Protein 9FW5 (pdb70)

B-factor: mean 67.25, std 23.65, range [25.0, 152.75]

Foldseek 3Di:
DLLVVLLVLLVVDDPVLLVVLLVLLVVLLVLVVVVPLVVLLVVLVVLVVVLLVCVVVVVCAPVNPVVSVLSVLLSVSSLLSCLQPPPVSNVVNLVVLLVSLVVCVVVVLPLLSVLSVLQNQLSNCSSVVNSSSNLSSNLSSVLSVLVSCLVVVVRPVVSNVVCVVLNVVPSNSSSVCCSPPVSVCSVVSSVVNVVVD

Nearest PDB structures (foldseek):
  8tn1-assembly1_B  TM=2.540E-01  e=1.155E+00  synthetic construct
  4whe-assembly1_A  TM=3.417E-01  e=5.153E+00  Escherichia coli K-12

Structure (mmCIF, N/CA/C/O backbone):
data_9FW5
#
_entry.id   9FW5
#
_cell.length_a   107.108
_cell.length_b   107.108
_cell.length_c   52.415
_cell.angle_alpha   90.00
_cell.angle_beta   90.00
_cell.angle_gamma   90.00
#
_symmetry.space_group_name_H-M   'I 41'
#
loop_
_entity.id
_entity.type
_entity.pdbx_description
1 polymer 'Retroaldolase 17 (RAD17)'
2 non-polymer 'NONAETHYLENE GLYCOL'
#
loop_
_atom_site.group_PDB
_atom_site.id
_atom_site.type_symbol
_atom_site.label_atom_id
_atom_site.label_alt_id
_atom_site.label_comp_id
_atom_site.label_asym_id
_atom_site.label_entity_id
_atom_site.label_seq_id
_atom_site.pdbx_PDB_ins_code
_atom_site.Cartn_x
_atom_site.Cartn_y
_atom_site.Cartn_z
_atom_site.occupancy
_atom_site.B_iso_or_equiv
_atom_site.auth_seq_id
_atom_site.auth_comp_id
_atom_site.auth_asym_id
_atom_site.auth_atom_id
_atom_site.pdbx_PDB_model_num
ATOM 1 N N . THR A 1 2 ? 2.868 -32.369 -41.482 1.00 92.63 2 THR A N 1
ATOM 2 C CA . THR A 1 2 ? 2.191 -32.812 -40.270 1.00 89.57 2 THR A CA 1
ATOM 3 C C . THR A 1 2 ? 2.250 -31.683 -39.258 1.00 88.74 2 THR A C 1
ATOM 4 O O . THR A 1 2 ? 3.229 -30.943 -39.241 1.00 90.41 2 THR A O 1
ATOM 8 N N . PRO A 1 3 ? 1.198 -31.523 -38.427 1.00 68.81 3 PRO A N 1
ATOM 9 C CA . PRO A 1 3 ? 1.246 -30.524 -37.338 1.00 68.29 3 PRO A CA 1
ATOM 10 C C . PRO A 1 3 ? 2.534 -30.499 -36.523 1.00 69.20 3 PRO A C 1
ATOM 11 O O . PRO A 1 3 ? 3.059 -29.433 -36.176 1.00 69.84 3 PRO A O 1
ATOM 15 N N . GLU A 1 4 ? 3.041 -31.709 -36.242 1.00 79.22 4 GLU A N 1
ATOM 16 C CA . GLU A 1 4 ? 4.271 -31.875 -35.482 1.00 79.73 4 GLU A CA 1
ATOM 17 C C . GLU A 1 4 ? 5.473 -31.375 -36.260 1.00 82.72 4 GLU A C 1
ATOM 18 O O . GLU A 1 4 ? 6.339 -30.692 -35.705 1.00 82.59 4 GLU A O 1
ATOM 24 N N . GLU A 1 5 ? 5.537 -31.703 -37.554 1.00 99.12 5 GLU A N 1
ATOM 25 C CA . GLU A 1 5 ? 6.636 -31.230 -38.384 1.00 101.02 5 GLU A CA 1
ATOM 26 C C . GLU A 1 5 ? 6.615 -29.719 -38.579 1.00 103.41 5 GLU A C 1
ATOM 27 O O . GLU A 1 5 ? 7.659 -29.066 -38.490 1.00 106.39 5 GLU A O 1
ATOM 33 N N . GLU A 1 6 ? 5.430 -29.137 -38.786 1.00 84.23 6 GLU A N 1
ATOM 34 C CA . GLU A 1 6 ? 5.323 -27.686 -38.958 1.00 83.85 6 GLU A CA 1
ATOM 35 C C . GLU A 1 6 ? 5.642 -26.931 -37.674 1.00 80.83 6 GLU A C 1
ATOM 36 O O . GLU A 1 6 ? 6.351 -25.921 -37.700 1.00 82.31 6 GLU A O 1
ATOM 42 N N . ALA A 1 7 ? 5.094 -27.378 -36.548 1.00 55.11 7 ALA A N 1
ATOM 43 C CA . ALA A 1 7 ? 5.399 -26.748 -35.268 1.00 54.81 7 ALA A CA 1
ATOM 44 C C . ALA A 1 7 ? 6.879 -26.889 -34.948 1.00 56.45 7 ALA A C 1
ATOM 45 O O . ALA A 1 7 ? 7.501 -25.970 -34.401 1.00 57.28 7 ALA A O 1
ATOM 47 N N . ARG A 1 8 ? 7.445 -28.062 -35.227 1.00 88.86 8 ARG A N 1
ATOM 48 C CA . ARG A 1 8 ? 8.865 -28.259 -35.019 1.00 91.35 8 ARG A CA 1
ATOM 49 C C . ARG A 1 8 ? 9.655 -27.282 -35.864 1.00 93.21 8 ARG A C 1
ATOM 50 O O . ARG A 1 8 ? 10.599 -26.650 -35.378 1.00 95.72 8 ARG A O 1
ATOM 58 N N . ALA A 1 9 ? 9.278 -27.141 -37.139 1.00 50.87 9 ALA A N 1
ATOM 59 C CA . ALA A 1 9 ? 9.952 -26.176 -38.008 1.00 53.00 9 ALA A CA 1
ATOM 60 C C . ALA A 1 9 ? 9.866 -24.775 -37.418 1.00 53.11 9 ALA A C 1
ATOM 61 O O . ALA A 1 9 ? 10.859 -24.044 -37.363 1.00 54.93 9 ALA A O 1
ATOM 63 N N . ALA A 1 10 ? 8.718 -24.439 -36.855 1.00 52.38 10 ALA A N 1
ATOM 64 C CA . ALA A 1 10 ? 8.556 -23.142 -36.224 1.00 52.37 10 ALA A CA 1
ATOM 65 C C . ALA A 1 10 ? 9.508 -23.008 -35.042 1.00 52.87 10 ALA A C 1
ATOM 66 O O . ALA A 1 10 ? 10.123 -21.961 -34.847 1.00 54.45 10 ALA A O 1
ATOM 68 N N . VAL A 1 11 ? 9.620 -24.056 -34.229 1.00 68.06 11 VAL A N 1
ATOM 69 C CA . VAL A 1 11 ? 10.497 -24.009 -33.063 1.00 70.71 11 VAL A CA 1
ATOM 70 C C . VAL A 1 11 ? 11.947 -23.842 -33.490 1.00 71.92 11 VAL A C 1
ATOM 71 O O . VAL A 1 11 ? 12.709 -23.102 -32.854 1.00 73.72 11 VAL A O 1
ATOM 75 N N . ASP A 1 12 ? 12.356 -24.522 -34.563 1.00 76.50 12 ASP A N 1
ATOM 76 C CA . ASP A 1 12 ? 13.758 -24.456 -34.974 1.00 79.69 12 ASP A CA 1
ATOM 77 C C . ASP A 1 12 ? 14.143 -23.102 -35.561 1.00 80.96 12 ASP A C 1
ATOM 78 O O . ASP A 1 12 ? 15.336 -22.809 -35.665 1.00 82.66 12 ASP A O 1
ATOM 83 N N . SER A 1 13 ? 13.168 -22.276 -35.945 1.00 62.75 13 SER A N 1
ATOM 84 C CA . SER A 1 13 ? 13.415 -20.956 -36.507 1.00 63.23 13 SER A CA 1
ATOM 85 C C . SER A 1 13 ? 13.819 -19.942 -35.444 1.00 64.25 13 SER A C 1
ATOM 86 O O . SER A 1 13 ? 14.294 -18.859 -35.796 1.00 72.10 13 SER A O 1
ATOM 89 N N . PHE A 1 14 ? 13.688 -20.271 -34.157 1.00 76.61 14 PHE A N 1
ATOM 90 C CA . PHE A 1 14 ? 14.076 -19.381 -33.064 1.00 79.79 14 PHE A CA 1
ATOM 91 C C . PHE A 1 14 ? 15.495 -19.661 -32.585 1.00 81.97 14 PHE A C 1
ATOM 92 O O . PHE A 1 14 ? 15.987 -20.786 -32.699 1.00 81.89 14 PHE A O 1
ATOM 100 N N . PRO A 1 15 ? 16.181 -18.626 -32.096 1.00 76.81 15 PRO A N 1
ATOM 101 C CA . PRO A 1 15 ? 17.575 -18.812 -31.674 1.00 78.06 15 PRO A CA 1
ATOM 102 C C . PRO A 1 15 ? 17.754 -19.898 -30.624 1.00 75.96 15 PRO A C 1
ATOM 103 O O . PRO A 1 15 ? 17.054 -19.944 -29.611 1.00 74.42 15 PRO A O 1
ATOM 107 N N . GLU A 1 16 ? 18.784 -20.713 -30.852 1.00 78.52 16 GLU A N 1
ATOM 108 C CA . GLU A 1 16 ? 19.151 -21.806 -29.961 1.00 76.45 16 GLU A CA 1
ATOM 109 C C . GLU A 1 16 ? 19.352 -21.340 -28.525 1.00 77.00 16 GLU A C 1
ATOM 110 O O . GLU A 1 16 ? 19.071 -22.078 -27.582 1.00 75.80 16 GLU A O 1
ATOM 116 N N . ALA A 1 17 ? 19.951 -20.164 -28.344 1.00 80.06 17 ALA A N 1
ATOM 117 C CA . ALA A 1 17 ? 20.181 -19.635 -27.001 1.00 80.73 17 ALA A CA 1
ATOM 118 C C . ALA A 1 17 ? 18.871 -19.475 -26.239 1.00 78.47 17 ALA A C 1
ATOM 119 O O . ALA A 1 17 ? 18.804 -19.756 -25.038 1.00 78.29 17 ALA A O 1
ATOM 121 N N . LEU A 1 18 ? 17.843 -18.955 -26.914 1.00 78.30 18 LEU A N 1
ATOM 122 C CA . LEU A 1 18 ? 16.529 -18.749 -26.312 1.00 76.24 18 LEU A CA 1
ATOM 123 C C . LEU A 1 18 ? 15.889 -20.085 -25.901 1.00 73.82 18 LEU A C 1
ATOM 124 O O . LEU A 1 18 ? 15.339 -20.224 -24.797 1.00 73.01 18 LEU A O 1
ATOM 129 N N . ARG A 1 19 ? 15.949 -21.078 -26.794 1.00 63.30 19 ARG A N 1
ATOM 130 C CA . ARG A 1 19 ? 15.441 -22.414 -26.503 1.00 61.29 19 ARG A CA 1
ATOM 131 C C . ARG A 1 19 ? 16.203 -23.017 -25.336 1.00 61.96 19 ARG A C 1
ATOM 132 O O . ARG A 1 19 ? 15.623 -23.673 -24.459 1.00 61.55 19 ARG A O 1
ATOM 140 N N . GLN A 1 20 ? 17.523 -22.847 -25.340 1.00 52.16 20 GLN A N 1
ATOM 141 C CA . GLN A 1 20 ? 18.335 -23.344 -24.243 1.00 53.09 20 GLN A CA 1
ATOM 142 C C . GLN A 1 20 ? 17.940 -22.664 -22.945 1.00 53.02 20 GLN A C 1
ATOM 143 O O . GLN A 1 20 ? 17.885 -23.316 -21.900 1.00 52.48 20 GLN A O 1
ATOM 145 N N . ARG A 1 21 ? 17.620 -21.369 -22.989 1.00 75.30 21 ARG A N 1
ATOM 146 C CA . ARG A 1 21 ? 17.180 -20.710 -21.765 1.00 74.94 21 ARG A CA 1
ATOM 147 C C . ARG A 1 21 ? 15.913 -21.341 -21.234 1.00 72.35 21 ARG A C 1
ATOM 148 O O . ARG A 1 21 ? 15.794 -21.611 -20.037 1.00 71.69 21 ARG A O 1
ATOM 156 N N . ALA A 1 22 ? 14.918 -21.499 -22.101 1.00 71.61 22 ALA A N 1
ATOM 157 C CA . ALA A 1 22 ? 13.683 -22.153 -21.684 1.00 68.83 22 ALA A CA 1
ATOM 158 C C . ALA A 1 22 ? 13.924 -23.526 -21.069 1.00 68.12 22 ALA A C 1
ATOM 159 O O . ALA A 1 22 ? 13.436 -23.825 -19.969 1.00 67.58 22 ALA A O 1
ATOM 161 N N . TRP A 1 23 ? 14.767 -24.335 -21.713 1.00 62.26 23 TRP A N 1
ATOM 162 C CA . TRP A 1 23 ? 15.074 -25.646 -21.155 1.00 61.72 23 TRP A CA 1
ATOM 163 C C . TRP A 1 23 ? 15.743 -25.543 -19.790 1.00 63.46 23 TRP A C 1
ATOM 164 O O . TRP A 1 23 ? 15.275 -26.153 -18.812 1.00 62.59 23 TRP A O 1
ATOM 175 N N . ASP A 1 24 ? 16.808 -24.731 -19.700 1.00 64.54 24 ASP A N 1
ATOM 176 C CA . ASP A 1 24 ? 17.550 -24.575 -18.455 1.00 66.51 24 ASP A CA 1
ATOM 177 C C . ASP A 1 24 ? 16.630 -24.115 -17.328 1.00 66.21 24 ASP A C 1
ATOM 178 O O . ASP A 1 24 ? 16.786 -24.535 -16.172 1.00 66.67 24 ASP A O 1
ATOM 183 N N . LEU A 1 25 ? 15.713 -23.183 -17.637 1.00 68.92 25 LEU A N 1
ATOM 184 C CA . LEU A 1 25 ? 14.735 -22.704 -16.665 1.00 66.58 25 LEU A CA 1
ATOM 185 C C . LEU A 1 25 ? 13.818 -23.835 -16.191 1.00 65.04 25 LEU A C 1
ATOM 186 O O . LEU A 1 25 ? 13.515 -23.933 -14.989 1.00 65.13 25 LEU A O 1
ATOM 191 N N . ASN A 1 26 ? 13.388 -24.722 -17.115 1.00 79.22 26 ASN A N 1
ATOM 192 C CA . ASN A 1 26 ? 12.560 -25.857 -16.693 1.00 76.66 26 ASN A CA 1
ATOM 193 C C . ASN A 1 26 ? 13.315 -26.756 -15.743 1.00 78.76 26 ASN A C 1
ATOM 194 O O . ASN A 1 26 ? 12.778 -27.149 -14.702 1.00 79.53 26 ASN A O 1
ATOM 199 N N . VAL A 1 27 ? 14.590 -27.014 -16.042 1.00 65.86 27 VAL A N 1
ATOM 200 C CA . VAL A 1 27 ? 15.364 -27.952 -15.231 1.00 66.73 27 VAL A CA 1
ATOM 201 C C . VAL A 1 27 ? 15.611 -27.344 -13.857 1.00 68.62 27 VAL A C 1
ATOM 202 O O . VAL A 1 27 ? 15.575 -28.056 -12.842 1.00 68.68 27 VAL A O 1
ATOM 206 N N . LYS A 1 28 ? 15.926 -26.042 -13.801 1.00 63.74 28 LYS A N 1
ATOM 207 C CA . LYS A 1 28 ? 16.183 -25.408 -12.511 1.00 65.25 28 LYS A CA 1
ATOM 208 C C . LYS A 1 28 ? 14.913 -25.447 -11.656 1.00 63.77 28 LYS A C 1
ATOM 209 O O . LYS A 1 28 ? 14.976 -25.708 -10.444 1.00 64.47 28 LYS A O 1
ATOM 211 N N . SER A 1 29 ? 13.751 -25.149 -12.258 1.00 61.96 29 SER A N 1
ATOM 212 C CA . SER A 1 29 ? 12.504 -25.256 -11.507 1.00 60.65 29 SER A CA 1
ATOM 213 C C . SER A 1 29 ? 12.271 -26.673 -11.009 1.00 59.37 29 SER A C 1
ATOM 214 O O . SER A 1 29 ? 11.838 -26.886 -9.865 1.00 59.57 29 SER A O 1
ATOM 217 N N . ALA A 1 30 ? 12.561 -27.663 -11.858 1.00 72.31 30 ALA A N 1
ATOM 218 C CA . ALA A 1 30 ? 12.347 -29.043 -11.457 1.00 68.49 30 ALA A CA 1
ATOM 219 C C . ALA A 1 30 ? 13.241 -29.409 -10.289 1.00 73.37 30 ALA A C 1
ATOM 220 O O . ALA A 1 30 ? 12.777 -30.060 -9.354 1.00 73.43 30 ALA A O 1
ATOM 222 N N . GLU A 1 31 ? 14.523 -29.008 -10.325 1.00 83.89 31 GLU A N 1
ATOM 223 C CA . GLU A 1 31 ? 15.427 -29.274 -9.203 1.00 85.72 31 GLU A CA 1
ATOM 224 C C . GLU A 1 31 ? 14.921 -28.615 -7.915 1.00 87.93 31 GLU A C 1
ATOM 225 O O . GLU A 1 31 ? 14.865 -29.254 -6.844 1.00 89.40 31 GLU A O 1
ATOM 231 N N . LYS A 1 32 ? 14.464 -27.356 -8.020 1.00 76.89 32 LYS A N 1
ATOM 232 C CA . LYS A 1 32 ? 13.954 -26.672 -6.836 1.00 78.02 32 LYS A CA 1
ATOM 233 C C . LYS A 1 32 ? 12.794 -27.454 -6.235 1.00 76.29 32 LYS A C 1
ATOM 234 O O . LYS A 1 32 ? 12.759 -27.683 -5.017 1.00 77.43 32 LYS A O 1
ATOM 236 N N . LEU A 1 33 ? 11.910 -27.994 -7.086 1.00 79.55 33 LEU A N 1
ATOM 237 C CA . LEU A 1 33 ? 10.755 -28.695 -6.539 1.00 77.20 33 LEU A CA 1
ATOM 238 C C . LEU A 1 33 ? 11.143 -30.098 -6.067 1.00 78.61 33 LEU A C 1
ATOM 239 O O . LEU A 1 33 ? 10.619 -30.582 -5.055 1.00 79.71 33 LEU A O 1
ATOM 244 N N . ALA A 1 34 ? 12.085 -30.744 -6.762 1.00 71.50 34 ALA A N 1
ATOM 245 C CA . ALA A 1 34 ? 12.540 -32.086 -6.415 1.00 71.51 34 ALA A CA 1
ATOM 246 C C . ALA A 1 34 ? 13.184 -32.110 -5.039 1.00 77.41 34 ALA A C 1
ATOM 247 O O . ALA A 1 34 ? 13.330 -33.187 -4.448 1.00 76.07 34 ALA A O 1
ATOM 249 N N . LYS A 1 35 ? 13.557 -30.933 -4.514 1.00 147.82 35 LYS A N 1
ATOM 250 C CA . LYS A 1 35 ? 14.161 -30.895 -3.182 1.00 150.10 35 LYS A CA 1
ATOM 251 C C . LYS A 1 35 ? 13.143 -31.231 -2.095 1.00 150.32 35 LYS A C 1
ATOM 252 O O . LYS A 1 35 ? 13.532 -31.550 -0.966 1.00 152.75 35 LYS A O 1
ATOM 254 N N . TYR A 1 36 ? 11.856 -31.141 -2.413 1.00 116.15 36 TYR A N 1
ATOM 255 C CA . TYR A 1 36 ? 10.741 -31.377 -1.508 1.00 113.84 36 TYR A CA 1
ATOM 256 C C . TYR A 1 36 ? 10.168 -32.794 -1.556 1.00 113.10 36 TYR A C 1
ATOM 257 O O . TYR A 1 36 ? 9.076 -33.016 -1.017 1.00 112.04 36 TYR A O 1
ATOM 266 N N . GLY A 1 37 ? 10.830 -33.734 -2.233 1.00 130.70 37 GLY A N 1
ATOM 267 C CA . GLY A 1 37 ? 10.299 -35.083 -2.353 1.00 127.47 37 GLY A CA 1
ATOM 268 C C . GLY A 1 37 ? 9.397 -35.343 -3.541 1.00 124.39 37 GLY A C 1
ATOM 269 O O . GLY A 1 37 ? 8.294 -34.788 -3.606 1.00 122.54 37 GLY A O 1
ATOM 270 N N . ILE A 1 38 ? 9.794 -36.254 -4.436 1.00 106.73 38 ILE A N 1
ATOM 271 C CA . ILE A 1 38 ? 9.048 -36.393 -5.683 1.00 104.09 38 ILE A CA 1
ATOM 272 C C . ILE A 1 38 ? 7.689 -37.011 -5.409 1.00 102.01 38 ILE A C 1
ATOM 273 O O . ILE A 1 38 ? 6.718 -36.740 -6.125 1.00 100.90 38 ILE A O 1
ATOM 278 N N . GLU A 1 39 ? 7.585 -37.838 -4.373 1.00 107.77 39 GLU A N 1
ATOM 279 C CA . GLU A 1 39 ? 6.285 -38.390 -4.024 1.00 108.73 39 GLU A CA 1
ATOM 280 C C . GLU A 1 39 ? 5.325 -37.294 -3.571 1.00 108.45 39 GLU A C 1
ATOM 281 O O . GLU A 1 39 ? 4.160 -37.258 -3.993 1.00 105.10 39 GLU A O 1
ATOM 287 N N . LYS A 1 40 ? 5.815 -36.362 -2.747 1.00 110.89 40 LYS A N 1
ATOM 288 C CA . LYS A 1 40 ? 4.996 -35.242 -2.295 1.00 111.37 40 LYS A CA 1
ATOM 289 C C . LYS A 1 40 ? 4.619 -34.336 -3.461 1.00 110.91 40 LYS A C 1
ATOM 290 O O . LYS A 1 40 ? 3.464 -33.893 -3.573 1.00 109.35 40 LYS A O 1
ATOM 292 N N . VAL A 1 41 ? 5.574 -34.089 -4.362 1.00 88.03 41 VAL A N 1
ATOM 293 C CA . VAL A 1 41 ? 5.303 -33.259 -5.533 1.00 85.18 41 VAL A CA 1
ATOM 294 C C . VAL A 1 41 ? 4.189 -33.877 -6.363 1.00 80.85 41 VAL A C 1
ATOM 295 O O . VAL A 1 41 ? 3.223 -33.198 -6.738 1.00 79.15 41 VAL A O 1
ATOM 299 N N . THR A 1 42 ? 4.286 -35.191 -6.614 1.00 80.18 42 THR A N 1
ATOM 300 C CA . THR A 1 4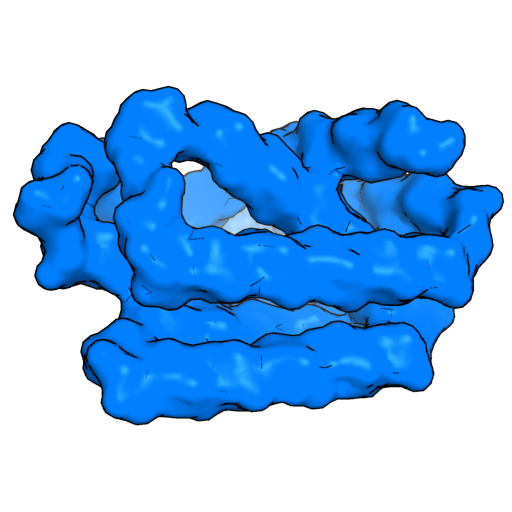2 ? 3.266 -35.902 -7.386 1.00 78.69 42 THR A CA 1
ATOM 301 C C . THR A 1 42 ? 1.899 -35.873 -6.706 1.00 77.92 42 THR A C 1
ATOM 302 O O . THR A 1 42 ? 0.874 -35.662 -7.368 1.00 76.34 42 THR A O 1
ATOM 306 N N . GLU A 1 43 ? 1.856 -36.117 -5.393 1.00 89.48 43 GLU A N 1
ATOM 307 C CA . GLU A 1 43 ? 0.569 -36.117 -4.702 1.00 88.11 43 GLU A CA 1
ATOM 308 C C . GLU A 1 43 ? -0.094 -34.757 -4.824 1.00 87.27 43 GLU A C 1
ATOM 309 O O . GLU A 1 43 ? -1.285 -34.662 -5.156 1.00 85.55 43 GLU A O 1
ATOM 311 N N . LEU A 1 44 ? 0.680 -33.690 -4.623 1.00 87.51 44 LEU A N 1
ATOM 312 C CA . LEU A 1 44 ? 0.121 -32.350 -4.739 1.00 87.62 44 LEU A CA 1
ATOM 313 C C . LEU A 1 44 ? -0.350 -32.071 -6.162 1.00 85.76 44 LEU A C 1
ATOM 314 O O . LEU A 1 44 ? -1.427 -31.488 -6.362 1.00 85.16 44 LEU A O 1
ATOM 319 N N . ALA A 1 45 ? 0.442 -32.487 -7.161 1.00 71.48 45 ALA A N 1
ATOM 320 C CA . ALA A 1 45 ? 0.046 -32.315 -8.557 1.00 66.87 45 ALA A CA 1
ATOM 321 C C . ALA A 1 45 ? -1.295 -32.966 -8.825 1.00 64.78 45 ALA A C 1
ATOM 322 O O . ALA A 1 45 ? -2.179 -32.366 -9.456 1.00 64.55 45 ALA A O 1
ATOM 324 N N . LEU A 1 46 ? -1.458 -34.207 -8.371 1.00 61.37 46 LEU A N 1
ATOM 325 C CA . LEU A 1 46 ? -2.711 -34.911 -8.617 1.00 60.35 46 LEU A CA 1
ATOM 326 C C . LEU A 1 46 ? -3.882 -34.204 -7.943 1.00 60.87 46 LEU A C 1
ATOM 327 O O . LEU A 1 46 ? -4.938 -34.004 -8.566 1.00 60.01 46 LEU A O 1
ATOM 332 N N . LYS A 1 47 ? -3.685 -33.735 -6.706 1.00 63.24 47 LYS A N 1
ATOM 333 C CA . LYS A 1 47 ? -4.770 -33.053 -6.007 1.00 62.67 47 LYS A CA 1
ATOM 334 C C . LYS A 1 47 ? -5.218 -31.796 -6.754 1.00 62.09 47 LYS A C 1
ATOM 335 O O . LYS A 1 47 ? -6.422 -31.596 -7.016 1.00 60.77 47 LYS A O 1
ATOM 337 N N . LEU A 1 48 ? -4.257 -30.957 -7.142 1.00 63.40 48 LEU A N 1
ATOM 338 C CA . LEU A 1 48 ? -4.596 -29.711 -7.822 1.00 63.09 48 LEU A CA 1
ATOM 339 C C . LEU A 1 48 ? -5.240 -29.975 -9.172 1.00 60.89 48 LEU A C 1
ATOM 340 O O . LEU A 1 48 ? -6.197 -29.299 -9.552 1.00 59.98 48 LEU A O 1
ATOM 345 N N . LEU A 1 49 ? -4.707 -30.922 -9.934 1.00 57.76 49 LEU A N 1
ATOM 346 C CA . LEU A 1 49 ? -5.322 -31.262 -11.212 1.00 55.80 49 LEU A CA 1
ATOM 347 C C . LEU A 1 49 ? -6.794 -31.635 -11.032 1.00 54.43 49 LEU A C 1
ATOM 348 O O . LEU A 1 49 ? -7.663 -31.183 -11.794 1.00 53.22 49 LEU A O 1
ATOM 353 N N . LYS A 1 50 ? -7.093 -32.493 -10.049 1.00 61.09 50 LYS A N 1
ATOM 354 C CA . LYS A 1 50 ? -8.486 -32.880 -9.843 1.00 59.61 50 LYS A CA 1
ATOM 355 C C . LYS A 1 50 ? -9.341 -31.681 -9.492 1.00 60.55 50 LYS A C 1
ATOM 356 O O . LYS A 1 50 ? -10.433 -31.516 -10.048 1.00 60.19 50 LYS A O 1
ATOM 362 N N . GLU A 1 51 ? -8.849 -30.817 -8.599 1.00 65.69 51 GLU A N 1
ATOM 363 C CA . GLU A 1 51 ? -9.621 -29.636 -8.202 1.00 64.76 51 GLU A CA 1
ATOM 364 C C . GLU A 1 51 ? -9.934 -28.748 -9.393 1.00 64.08 51 GLU A C 1
ATOM 365 O O . GLU A 1 51 ? -11.083 -28.327 -9.585 1.00 63.62 51 GLU A O 1
ATOM 371 N N . ILE A 1 52 ? -8.925 -28.449 -10.207 1.00 58.69 52 ILE A N 1
ATOM 372 C CA . ILE A 1 52 ? -9.147 -27.559 -11.338 1.00 57.87 52 ILE A CA 1
ATOM 373 C C . ILE A 1 52 ? -10.149 -28.162 -12.303 1.00 56.66 52 ILE A C 1
ATOM 374 O O . ILE A 1 52 ? -11.085 -27.482 -12.732 1.00 55.97 52 ILE A O 1
ATOM 379 N N . PHE A 1 53 ? -10.008 -29.453 -12.629 1.00 55.71 53 PHE A N 1
ATOM 380 C CA . PHE A 1 53 ? -10.960 -30.057 -13.566 1.00 54.11 53 PHE A CA 1
ATOM 381 C C . PHE A 1 53 ? -12.391 -30.065 -13.022 1.00 53.39 53 PHE A C 1
ATOM 382 O O . PHE A 1 53 ? -13.348 -29.719 -13.739 1.00 52.29 53 PHE A O 1
ATOM 390 N N . GLU A 1 54 ? -12.562 -30.479 -11.764 1.00 73.00 54 GLU A N 1
ATOM 391 C CA . GLU A 1 54 ? -13.899 -30.492 -11.191 1.00 72.77 54 GLU A CA 1
ATOM 392 C C . GLU A 1 54 ? -14.535 -29.102 -11.202 1.00 74.71 54 GLU A C 1
ATOM 393 O O . GLU A 1 54 ? -15.698 -28.956 -11.596 1.00 73.59 54 GLU A O 1
ATOM 399 N N . LYS A 1 55 ? -13.777 -28.057 -10.819 1.00 49.88 55 LYS A N 1
ATOM 400 C CA . LYS A 1 55 ? -14.320 -26.691 -10.845 1.00 50.18 55 LYS A CA 1
ATOM 401 C C . LYS A 1 55 ? -14.656 -26.244 -12.261 1.00 48.88 55 LYS A C 1
ATOM 402 O O . LYS A 1 55 ? -15.689 -25.618 -12.497 1.00 48.27 55 LYS A O 1
ATOM 404 N N . TYR A 1 56 ? -13.784 -26.552 -13.210 1.00 43.76 56 TYR A N 1
ATOM 405 C CA . TYR A 1 56 ? 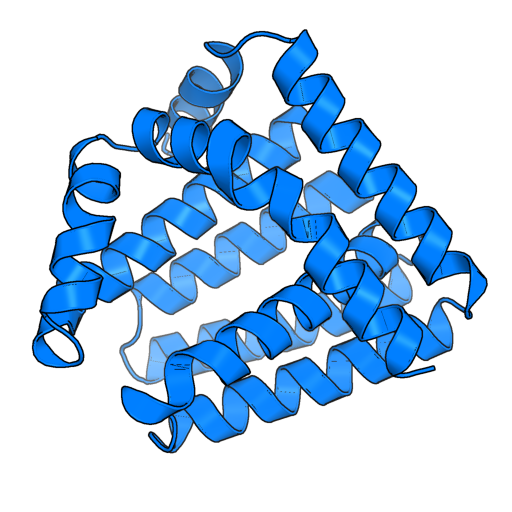-14.016 -26.165 -14.593 1.00 42.70 56 TYR A CA 1
ATOM 406 C C . TYR A 1 56 ? -15.318 -26.731 -15.145 1.00 41.24 56 T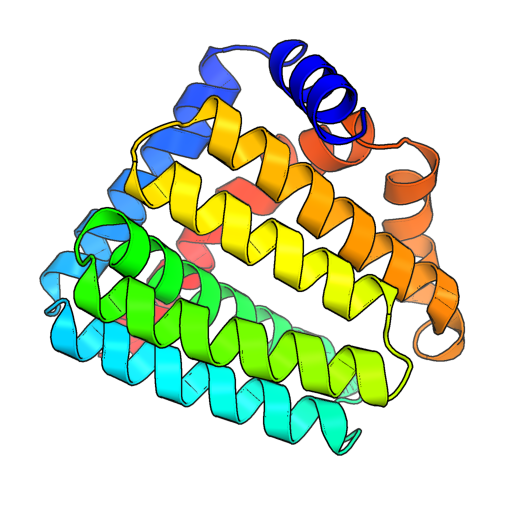YR A C 1
ATOM 407 O O . TYR A 1 56 ? -16.143 -25.993 -15.693 1.00 40.98 56 TYR A O 1
ATOM 416 N N . VAL A 1 57 ? -15.541 -28.039 -14.977 1.00 79.39 57 VAL A N 1
ATOM 417 C CA . VAL A 1 57 ? -16.717 -28.664 -15.598 1.00 79.71 57 VAL A CA 1
ATOM 418 C C . VAL A 1 57 ? -17.995 -28.108 -15.015 1.00 81.24 57 VAL A C 1
ATOM 419 O O . VAL A 1 57 ? -18.999 -27.961 -15.720 1.00 82.59 57 VAL A O 1
ATOM 423 N N . GLU A 1 58 ? -17.958 -27.704 -13.769 1.00 94.59 58 GLU A N 1
ATOM 424 C CA . GLU A 1 58 ? -19.138 -27.202 -13.104 1.00 96.40 58 GLU A CA 1
ATOM 425 C C . GLU A 1 58 ? -19.429 -25.769 -13.518 1.00 96.56 58 GLU A C 1
ATOM 426 O O . GLU A 1 58 ? -20.415 -25.184 -13.063 1.00 101.61 58 GLU A O 1
ATOM 432 N N . GLY A 1 59 ? -18.579 -25.193 -14.358 1.00 85.75 59 GLY A N 1
ATOM 433 C CA . GLY A 1 59 ? -18.773 -23.832 -14.784 1.00 86.09 59 GLY A CA 1
ATOM 434 C C . GLY A 1 59 ? -18.658 -22.818 -13.690 1.00 88.06 59 GLY A C 1
ATOM 435 O O . GLY A 1 59 ? -19.296 -21.763 -13.761 1.00 89.04 59 GLY A O 1
ATOM 436 N N . LYS A 1 60 ? -17.850 -23.095 -12.679 1.00 121.80 60 LYS A N 1
ATOM 437 C CA . LYS A 1 60 ? -17.776 -22.215 -11.533 1.00 124.17 60 LYS A CA 1
ATOM 438 C C . LYS A 1 60 ? -16.630 -21.235 -11.700 1.00 124.98 60 LYS A C 1
ATOM 439 O O . LYS A 1 60 ? -16.377 -20.425 -10.804 1.00 130.00 60 LYS A O 1
ATOM 441 N N . ILE A 1 61 ? -15.918 -21.325 -12.820 1.00 84.05 61 ILE A N 1
ATOM 442 C CA . ILE A 1 61 ? -14.869 -20.377 -13.164 1.00 83.54 61 ILE A CA 1
ATOM 443 C C . ILE A 1 61 ? -15.521 -19.189 -13.864 1.00 83.76 61 ILE A C 1
ATOM 444 O O . ILE A 1 61 ? -15.947 -19.301 -15.016 1.00 82.40 61 ILE A O 1
ATOM 449 N N . THR A 1 62 ? -15.608 -18.055 -13.180 1.00 126.44 62 THR A N 1
ATOM 450 C CA . THR A 1 62 ? -16.155 -16.862 -13.803 1.00 126.20 62 THR A CA 1
ATOM 451 C C . THR A 1 62 ? -15.015 -16.013 -14.357 1.00 126.01 62 THR A C 1
ATOM 452 O O . THR A 1 62 ? -13.834 -16.291 -14.129 1.00 126.36 62 THR A O 1
ATOM 454 N N . ARG A 1 63 ? -15.385 -14.960 -15.093 1.00 84.95 63 ARG A N 1
ATOM 455 C CA . ARG A 1 63 ? -14.388 -14.035 -15.631 1.00 84.29 63 ARG A CA 1
ATOM 456 C C . ARG A 1 63 ? -13.619 -13.386 -14.486 1.00 85.87 63 ARG A C 1
ATOM 457 O O . ARG A 1 63 ? -12.427 -13.076 -14.609 1.00 85.25 63 ARG A O 1
ATOM 459 N N . GLU A 1 64 ? -14.323 -13.121 -13.379 1.00 117.57 64 GLU A N 1
ATOM 460 C CA . GLU A 1 64 ? -13.763 -12.501 -12.185 1.00 120.48 64 GLU A CA 1
ATOM 461 C C . GLU A 1 64 ? -12.787 -13.434 -11.478 1.00 121.04 64 GLU A C 1
ATOM 462 O O . GLU A 1 64 ? -11.950 -12.971 -10.695 1.00 123.03 64 GLU A O 1
ATOM 464 N N . ASP A 1 65 ? -12.892 -14.738 -11.739 1.00 138.02 65 ASP A N 1
ATOM 465 C CA . ASP A 1 65 ? -12.103 -15.798 -11.123 1.00 138.45 65 ASP A CA 1
ATOM 466 C C . ASP A 1 65 ? -10.780 -16.052 -11.837 1.00 137.56 65 ASP A C 1
ATOM 467 O O . ASP A 1 65 ? -9.947 -16.801 -11.315 1.00 138.07 65 ASP A O 1
ATOM 469 N N . LEU A 1 66 ? -10.541 -15.392 -12.972 1.00 106.70 66 LEU A N 1
ATOM 470 C CA . LEU A 1 66 ? -9.464 -15.776 -13.883 1.00 105.52 66 LEU A CA 1
ATOM 471 C C . LEU A 1 66 ? -8.068 -15.610 -13.287 1.00 106.81 66 LEU A C 1
ATOM 472 O O . LEU A 1 66 ? -7.237 -16.511 -13.481 1.00 106.28 66 LEU A O 1
ATOM 474 N N . PRO A 1 67 ? -7.704 -14.501 -12.647 1.00 109.28 67 PRO A N 1
ATOM 475 C CA . PRO A 1 67 ? -6.339 -14.428 -12.085 1.00 110.10 67 PRO A CA 1
ATOM 476 C C . PRO A 1 67 ? -5.968 -15.566 -11.137 1.00 113.32 67 PRO A C 1
ATOM 477 O O . PRO A 1 67 ? -4.837 -16.060 -11.211 1.00 112.75 67 PRO A O 1
ATOM 481 N N . GLU A 1 68 ? -6.877 -16.010 -10.263 1.00 114.08 68 GLU A N 1
ATOM 482 C CA . GLU A 1 68 ? -6.552 -17.105 -9.347 1.00 112.45 68 GLU A CA 1
ATOM 483 C C . GLU A 1 68 ? -6.355 -18.441 -10.074 1.00 112.36 68 GLU A C 1
ATOM 484 O O . GLU A 1 68 ? -5.399 -19.178 -9.777 1.00 113.58 68 GLU A O 1
ATOM 486 N N . VAL A 1 69 ? -7.229 -18.769 -11.037 1.00 105.28 69 VAL A N 1
ATOM 487 C CA . VAL A 1 69 ? -7.096 -20.032 -11.775 1.00 103.15 69 VAL A CA 1
ATOM 488 C C . VAL A 1 69 ? -5.760 -20.104 -12.514 1.00 102.56 69 VAL A C 1
ATOM 489 O O . VAL A 1 69 ? -5.146 -21.177 -12.590 1.00 102.22 69 VAL A O 1
ATOM 493 N N . VAL A 1 70 ? -5.324 -18.996 -13.132 1.00 81.83 70 VAL A N 1
ATOM 494 C CA . VAL A 1 70 ? -4.034 -18.991 -13.828 1.00 79.40 70 VAL A CA 1
ATOM 495 C C . VAL A 1 70 ? -2.921 -19.341 -12.850 1.00 82.34 70 VAL A C 1
ATOM 496 O O . VAL A 1 70 ? -2.015 -20.123 -13.166 1.00 83.31 70 VAL A O 1
ATOM 500 N N . LYS A 1 71 ? -2.938 -18.729 -11.667 1.00 112.73 71 LYS A N 1
ATOM 501 C CA . LYS A 1 71 ? -1.937 -19.078 -10.664 1.00 115.28 71 LYS A CA 1
ATOM 502 C C . LYS A 1 71 ? -1.974 -20.576 -10.347 1.00 112.85 71 LYS A C 1
ATOM 503 O O . LYS A 1 71 ? -0.917 -21.231 -10.268 1.00 113.88 71 LYS A O 1
ATOM 505 N N . LYS A 1 72 ? -3.182 -21.148 -10.195 1.00 73.14 72 LYS A N 1
ATOM 506 C C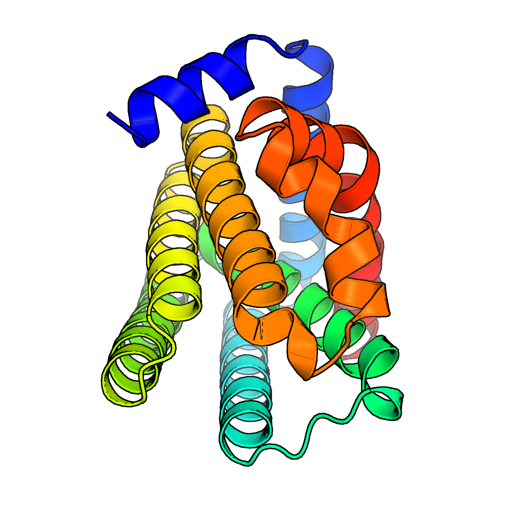A . LYS A 1 72 ? -3.275 -22.582 -9.890 1.00 72.89 72 LYS A CA 1
ATOM 507 C C . LYS A 1 72 ? -2.714 -23.433 -11.027 1.00 69.42 72 LYS A C 1
ATOM 508 O O . LYS A 1 72 ? -2.058 -24.452 -10.787 1.00 69.09 72 LYS A O 1
ATOM 510 N N . ILE A 1 73 ? -2.960 -23.031 -12.270 1.00 52.41 73 ILE A N 1
ATOM 511 C CA . ILE A 1 73 ? -2.412 -23.760 -13.406 1.00 50.95 73 ILE A CA 1
ATOM 512 C C . ILE A 1 73 ? -0.899 -23.671 -13.437 1.00 51.46 73 ILE A C 1
ATOM 513 O O . ILE A 1 73 ? -0.216 -24.666 -13.708 1.00 51.06 73 ILE A O 1
ATOM 518 N N . LEU A 1 74 ? -0.353 -22.486 -13.154 1.00 64.32 74 LEU A N 1
ATOM 519 C CA . LEU A 1 74 ? 1.096 -22.332 -13.149 1.00 64.98 74 LEU A CA 1
ATOM 520 C C . LEU A 1 74 ? 1.733 -23.237 -12.106 1.00 65.14 74 LEU A C 1
ATOM 521 O O . LEU A 1 74 ? 2.753 -23.897 -12.366 1.00 63.54 74 LEU A O 1
ATOM 526 N N . VAL A 1 75 ? 1.098 -23.352 -10.948 1.00 70.08 75 VAL A N 1
ATOM 527 C CA . VAL A 1 75 ? 1.598 -24.287 -9.951 1.00 71.88 75 VAL A CA 1
ATOM 528 C C . VAL A 1 75 ? 1.495 -25.717 -10.470 1.00 71.02 75 VAL A C 1
ATOM 529 O O . VAL A 1 75 ? 2.441 -26.516 -10.346 1.00 71.39 75 VAL A O 1
ATOM 533 N N . LEU A 1 76 ? 0.315 -26.084 -10.983 1.00 64.69 76 LEU A N 1
ATOM 534 C CA . LEU A 1 76 ? 0.122 -27.440 -11.471 1.00 62.10 76 LEU A CA 1
ATOM 535 C C . LEU A 1 76 ? 1.174 -27.816 -12.513 1.00 60.97 76 LEU A C 1
ATOM 536 O O . LEU A 1 76 ? 1.821 -28.858 -12.401 1.00 61.67 76 LEU A O 1
ATOM 541 N N . LEU A 1 77 ? 1.416 -26.934 -13.484 1.00 50.07 77 LEU A N 1
ATOM 542 C CA . LEU A 1 77 ? 2.405 -27.188 -14.527 1.00 49.25 77 LEU A CA 1
ATOM 543 C C . LEU A 1 77 ? 3.800 -27.337 -13.935 1.00 50.41 77 LEU A C 1
ATOM 544 O O . LEU A 1 77 ? 4.575 -28.196 -14.361 1.00 50.09 77 LEU A O 1
ATOM 549 N N . SER A 1 78 ? 4.150 -26.508 -12.952 1.00 73.50 78 SER A N 1
ATOM 550 C CA . SER A 1 78 ? 5.471 -26.654 -12.355 1.00 74.56 78 SER A CA 1
ATOM 551 C C . SER A 1 78 ? 5.627 -28.000 -11.662 1.00 75.59 78 SER A C 1
ATOM 552 O O . SER A 1 78 ? 6.642 -28.699 -11.850 1.00 75.51 78 SER A O 1
ATOM 555 N N . LEU A 1 79 ? 4.596 -28.423 -10.930 1.00 60.97 79 LEU A N 1
ATOM 556 C CA . LEU A 1 79 ? 4.672 -29.700 -10.223 1.00 60.66 79 LEU A CA 1
ATOM 557 C C . LEU A 1 79 ? 4.748 -30.853 -11.213 1.00 59.63 79 LEU A C 1
ATOM 558 O O . LEU A 1 79 ? 5.598 -31.750 -11.095 1.00 60.50 79 LEU A O 1
ATOM 563 N N . VAL A 1 80 ? 3.898 -30.794 -12.234 1.00 53.04 80 VAL A N 1
ATOM 564 C CA . VAL A 1 80 ? 3.821 -31.841 -13.235 1.00 51.83 80 VAL A CA 1
ATOM 565 C C . VAL A 1 80 ? 5.137 -31.967 -13.980 1.00 51.56 80 VAL A C 1
ATOM 566 O O . VAL A 1 80 ? 5.629 -33.078 -14.204 1.00 51.45 80 VAL A O 1
ATOM 570 N N . LYS A 1 81 ? 5.736 -30.838 -14.360 1.00 54.98 81 LYS A N 1
ATOM 571 C CA . LYS A 1 81 ? 7.019 -30.865 -15.057 1.00 54.86 81 LYS A CA 1
ATOM 572 C C . LYS A 1 81 ? 8.124 -31.464 -14.185 1.00 56.13 81 LYS A C 1
ATOM 573 O O . LYS A 1 81 ? 8.960 -32.240 -14.679 1.00 55.96 81 LYS A O 1
ATOM 579 N N . ALA A 1 82 ? 8.156 -31.109 -12.892 1.00 56.28 82 ALA A N 1
ATOM 580 C CA .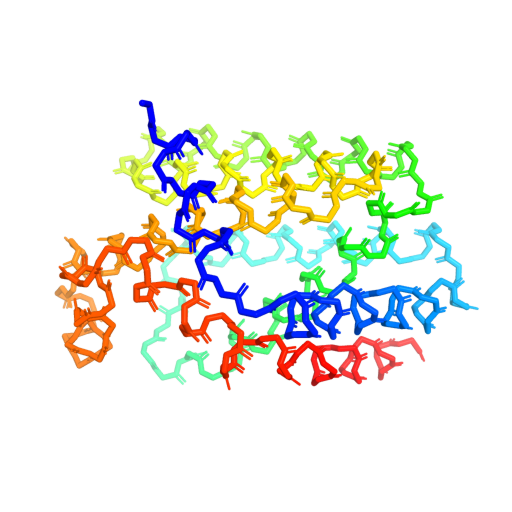 ALA A 1 82 ? 9.142 -31.711 -11.992 1.00 57.64 82 ALA A CA 1
ATOM 581 C C . ALA A 1 82 ? 8.971 -33.221 -11.991 1.00 59.54 82 ALA A C 1
ATOM 582 O O . ALA A 1 82 ? 9.949 -33.969 -12.075 1.00 60.26 82 ALA A O 1
ATOM 584 N N . THR A 1 83 ? 7.724 -33.686 -11.887 1.00 66.85 83 THR A N 1
ATOM 585 C CA . THR A 1 83 ? 7.452 -35.127 -11.918 1.00 66.29 83 THR A CA 1
ATOM 586 C C . THR A 1 83 ? 7.917 -35.747 -13.238 1.00 64.52 83 THR A C 1
ATOM 587 O O . THR A 1 83 ? 8.480 -36.850 -13.250 1.00 65.85 83 THR A O 1
ATOM 591 N N . ALA A 1 84 ? 7.647 -35.075 -14.364 1.00 47.55 84 ALA A N 1
ATOM 592 C CA . ALA A 1 84 ? 8.020 -35.618 -15.670 1.00 46.52 84 ALA A CA 1
ATOM 593 C C . ALA A 1 84 ? 9.539 -35.786 -15.757 1.00 47.15 84 ALA A C 1
ATOM 594 O O . ALA A 1 84 ? 10.037 -36.675 -16.464 1.00 46.82 84 ALA A O 1
ATOM 596 N N . ILE A 1 85 ? 10.301 -34.941 -15.063 1.00 60.59 85 ILE A N 1
ATOM 597 C CA . ILE A 1 85 ? 11.745 -35.074 -15.233 1.00 61.83 85 ILE A CA 1
ATOM 598 C C . ILE A 1 85 ? 12.288 -36.175 -14.317 1.00 63.09 85 ILE A C 1
ATOM 599 O O . ILE A 1 85 ? 13.195 -36.916 -14.712 1.00 63.34 85 ILE A O 1
ATOM 604 N N . TYR A 1 86 ? 11.683 -36.400 -13.148 1.00 75.15 86 TYR A N 1
ATOM 605 C CA . TYR A 1 86 ? 12.362 -37.192 -12.148 1.00 76.20 86 TYR A CA 1
ATOM 606 C C . TYR A 1 86 ? 11.672 -38.496 -11.764 1.00 77.23 86 TYR A C 1
ATOM 607 O O . TYR A 1 86 ? 12.293 -39.302 -11.064 1.00 79.69 86 TYR A O 1
ATOM 616 N N . SER A 1 87 ? 10.425 -38.739 -12.178 1.00 60.47 87 SER A N 1
ATOM 617 C CA . SER A 1 87 ? 9.699 -39.948 -11.763 1.00 57.66 87 SER A CA 1
ATOM 618 C C . SER A 1 87 ? 8.845 -40.547 -12.869 1.00 56.51 87 SER A C 1
ATOM 619 O O . SER A 1 87 ? 7.813 -39.966 -13.198 1.00 59.58 87 SER A O 1
ATOM 622 N N . LYS A 1 88 ? 9.230 -41.688 -13.435 1.00 82.55 88 LYS A N 1
ATOM 623 C CA . LYS A 1 88 ? 8.354 -42.327 -14.417 1.00 82.10 88 LYS A CA 1
ATOM 624 C C . LYS A 1 88 ? 7.028 -42.749 -13.804 1.00 84.67 88 LYS A C 1
ATOM 625 O O . LYS A 1 88 ? 5.979 -42.602 -14.434 1.00 83.90 88 LYS A O 1
ATOM 631 N N . GLU A 1 89 ? 7.062 -43.394 -12.639 1.00 69.19 89 GLU A N 1
ATOM 632 C CA . GLU A 1 89 ? 5.819 -43.821 -12.007 1.00 71.26 89 GLU A CA 1
ATOM 633 C C . GLU A 1 89 ? 4.906 -42.641 -11.682 1.00 73.31 89 GLU A C 1
ATOM 634 O O . GLU A 1 89 ? 3.701 -42.660 -12.007 1.00 72.97 89 GLU A O 1
ATOM 640 N N . GLY A 1 90 ? 5.453 -41.598 -11.038 1.00 59.89 90 GLY A N 1
ATOM 641 C CA . GLY A 1 90 ? 4.638 -40.414 -10.787 1.00 57.71 90 GLY A CA 1
ATOM 642 C C . GLY A 1 90 ? 4.074 -39.829 -12.065 1.00 54.68 90 GLY A C 1
ATOM 643 O O . GLY A 1 90 ? 2.893 -39.457 -12.137 1.00 54.27 90 GLY A O 1
ATOM 644 N N . LEU A 1 91 ? 4.928 -39.716 -13.085 1.00 48.41 91 LEU A N 1
ATOM 645 C CA . LEU A 1 91 ? 4.488 -39.241 -14.387 1.00 46.89 91 LEU A CA 1
ATOM 646 C C . LEU A 1 91 ? 3.375 -40.115 -14.949 1.00 46.15 91 LEU A C 1
ATOM 647 O O . LEU A 1 91 ? 2.436 -39.599 -15.567 1.00 45.12 91 LEU A O 1
ATOM 652 N N . GLU A 1 92 ? 3.515 -41.438 -14.858 1.00 77.54 92 GLU A N 1
ATOM 653 C CA . GLU A 1 92 ? 2.466 -42.309 -15.385 1.00 78.38 92 GLU A CA 1
ATOM 654 C C . GLU A 1 92 ? 1.131 -42.019 -14.718 1.00 75.12 92 GLU A C 1
ATOM 655 O O . GLU A 1 92 ? 0.095 -42.016 -15.384 1.00 73.39 92 GLU A O 1
ATOM 661 N N . LYS A 1 93 ? 1.138 -41.728 -13.414 1.00 50.34 93 LYS A N 1
ATOM 662 C CA . LYS A 1 93 ? -0.119 -41.422 -12.738 1.00 50.66 93 LYS A CA 1
ATOM 663 C C . LYS A 1 93 ? -0.718 -40.100 -13.229 1.00 49.63 93 LYS A C 1
ATOM 664 O O . LYS A 1 93 ? -1.924 -40.019 -13.554 1.00 48.98 93 LYS A O 1
ATOM 666 N N . ILE A 1 94 ? 0.121 -39.063 -13.342 1.00 54.31 94 ILE A N 1
ATOM 667 C CA . ILE A 1 94 ? -0.365 -37.765 -13.820 1.00 50.67 94 ILE A CA 1
ATOM 668 C C . ILE A 1 94 ? -0.917 -37.893 -15.236 1.00 49.04 94 ILE A C 1
ATOM 669 O O . ILE A 1 94 ? -1.951 -37.315 -15.572 1.00 48.92 94 ILE A O 1
ATOM 674 N N . LEU A 1 95 ? -0.190 -38.583 -16.106 1.00 41.65 95 LEU A N 1
ATOM 675 C CA . LEU A 1 95 ? -0.630 -38.806 -17.481 1.00 40.20 95 LEU A CA 1
ATOM 676 C C . LEU A 1 95 ? -1.935 -39.598 -17.551 1.00 39.93 95 LEU A C 1
ATOM 677 O O . LEU A 1 95 ? -2.799 -39.309 -18.387 1.00 38.78 95 LEU A O 1
ATOM 682 N N . GLU A 1 96 ? -2.062 -40.654 -16.749 1.00 69.73 96 GLU A N 1
ATOM 683 C CA . GLU A 1 96 ? -3.298 -41.426 -16.752 1.00 69.00 96 GLU A CA 1
ATOM 684 C C . GLU A 1 96 ? -4.477 -40.525 -16.432 1.00 68.03 96 GLU A C 1
ATOM 685 O O . GLU A 1 96 ? -5.526 -40.567 -17.100 1.00 66.80 96 GLU A O 1
ATOM 687 N N . LEU A 1 97 ? -4.299 -39.662 -15.434 1.00 56.07 97 LEU A N 1
ATOM 688 C CA . LEU A 1 97 ? -5.370 -38.746 -15.077 1.00 54.95 97 LEU A CA 1
ATOM 689 C C . LEU A 1 97 ? -5.673 -37.769 -16.212 1.00 52.94 97 LEU A C 1
ATOM 690 O O . LEU A 1 97 ? -6.840 -37.517 -16.533 1.00 53.35 97 LEU A O 1
ATOM 695 N N . LEU A 1 98 ? -4.643 -37.207 -16.831 1.00 36.52 98 LEU A N 1
ATOM 696 C CA . LEU A 1 98 ? -4.881 -36.291 -17.944 1.00 35.12 98 LEU A CA 1
ATOM 697 C C . LEU A 1 98 ? -5.609 -36.991 -19.091 1.00 33.86 98 LEU A C 1
ATOM 698 O O . LEU A 1 98 ? -6.384 -36.365 -19.811 1.00 32.79 98 LEU A O 1
ATOM 703 N N . LYS A 1 99 ? -5.271 -38.250 -19.374 1.00 51.89 99 LYS A N 1
ATOM 704 C CA . LYS A 1 99 ? -5.995 -38.948 -20.429 1.00 50.91 99 LYS A CA 1
ATOM 705 C C . LYS A 1 99 ? -7.465 -39.090 -20.098 1.00 51.03 99 LYS A C 1
ATOM 706 O O . LYS A 1 99 ? -8.322 -38.898 -20.972 1.00 50.08 99 LYS A O 1
ATOM 712 N N . GLU A 1 100 ? -7.788 -39.381 -18.835 1.00 52.88 100 GLU A N 1
ATOM 713 C CA . GLU A 1 100 ? -9.206 -39.453 -18.483 1.00 52.99 100 GLU A CA 1
ATOM 714 C C . GLU A 1 100 ? -9.883 -38.106 -18.682 1.00 52.25 100 GLU A C 1
ATOM 715 O O . GLU A 1 100 ? -10.889 -38.021 -19.392 1.00 51.26 100 GLU A O 1
ATOM 721 N N . ILE A 1 101 ? -9.233 -37.029 -18.228 1.00 33.06 101 ILE A N 1
ATOM 722 C CA . ILE A 1 101 ? -9.778 -35.680 -18.361 1.00 32.53 101 ILE A CA 1
ATOM 723 C C . ILE A 1 101 ? -9.981 -35.331 -19.825 1.00 30.81 101 ILE A C 1
ATOM 724 O O . ILE A 1 101 ? -10.994 -34.731 -20.194 1.00 30.08 101 ILE A O 1
ATOM 729 N N . ALA A 1 102 ? -8.984 -35.596 -20.667 1.00 52.53 102 ALA A N 1
ATOM 730 C CA . ALA A 1 102 ? -9.147 -35.325 -22.088 1.00 50.85 102 ALA A CA 1
ATOM 731 C C . ALA A 1 102 ? -10.356 -36.070 -22.649 1.00 50.85 102 ALA A C 1
ATOM 732 O O . ALA A 1 102 ? -11.171 -35.479 -23.373 1.00 50.98 102 ALA A O 1
ATOM 734 N N . LYS A 1 103 ? -10.499 -37.369 -22.321 1.00 43.82 103 LYS A N 1
ATOM 735 C CA . LYS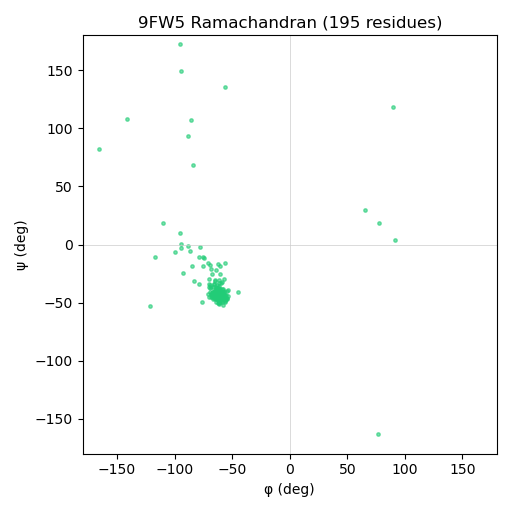 A 1 103 ? -11.668 -38.125 -22.790 1.00 43.29 103 LYS A CA 1
ATOM 736 C C . LYS A 1 103 ? -12.965 -37.487 -22.326 1.00 43.30 103 LYS A C 1
ATOM 737 O O . LYS A 1 103 ? -13.884 -37.285 -23.124 1.00 42.21 103 LYS A O 1
ATOM 743 N N . GLU A 1 104 ? -13.038 -37.118 -21.045 1.00 40.75 104 GLU A N 1
ATOM 744 C CA . GLU A 1 104 ? -14.248 -36.504 -20.524 1.00 40.96 104 GLU A CA 1
ATOM 745 C C . GLU A 1 104 ? -14.565 -35.206 -21.236 1.00 39.80 104 GLU A C 1
ATOM 746 O O . GLU A 1 104 ? -15.705 -34.999 -21.670 1.00 39.08 104 GLU A O 1
ATOM 752 N N . LEU A 1 105 ? -13.555 -34.354 -21.431 1.00 45.17 105 LEU A N 1
ATOM 753 C CA . LEU A 1 105 ? -13.759 -33.081 -22.124 1.00 44.17 105 LEU A CA 1
ATOM 754 C C . LEU A 1 105 ? -14.225 -33.293 -23.547 1.00 42.55 105 LEU A C 1
ATOM 755 O O . LEU A 1 105 ? -15.006 -32.498 -24.073 1.00 41.69 105 LEU A O 1
ATOM 760 N N . ARG A 1 106 ? -13.702 -34.326 -24.209 1.00 54.06 106 ARG A N 1
ATOM 761 C CA . ARG A 1 106 ? -14.148 -34.599 -25.567 1.00 53.06 106 ARG A CA 1
ATOM 762 C C . ARG A 1 106 ? -15.601 -35.029 -25.569 1.00 53.71 106 ARG A C 1
ATOM 763 O O . ARG A 1 106 ? -16.407 -34.485 -26.333 1.00 53.67 106 ARG A O 1
ATOM 771 N N . GLU A 1 107 ? -15.986 -35.852 -24.590 1.00 69.38 107 GLU A N 1
ATOM 772 C CA . GLU A 1 107 ? -17.365 -36.313 -24.485 1.00 68.36 107 GLU A CA 1
ATOM 773 C C . GLU A 1 107 ? -18.300 -35.154 -24.220 1.00 68.09 107 GLU A C 1
ATOM 774 O O . GLU A 1 107 ? -19.480 -35.203 -24.566 1.00 70.61 107 GLU A O 1
ATOM 780 N N . ARG A 1 108 ? -17.777 -34.076 -23.702 1.00 57.57 108 ARG A N 1
ATOM 781 C CA . ARG A 1 108 ? -18.575 -32.929 -23.364 1.00 57.72 108 ARG A CA 1
ATOM 782 C C . ARG A 1 108 ? -18.585 -31.915 -24.480 1.00 58.70 108 ARG A C 1
ATOM 783 O O . ARG A 1 108 ? -19.179 -30.846 -24.338 1.00 61.20 108 ARG A O 1
ATOM 791 N N . GLY A 1 109 ? -17.833 -32.188 -25.527 1.00 50.02 109 GLY A N 1
ATOM 792 C CA . GLY A 1 109 ? -17.752 -31.372 -26.706 1.00 51.07 109 GLY A CA 1
ATOM 793 C C . GLY A 1 109 ? -16.674 -30.326 -26.687 1.00 52.96 109 GLY A C 1
ATOM 794 O O . GLY A 1 109 ? -16.553 -29.593 -27.674 1.00 55.48 109 GLY A O 1
ATOM 795 N N . GLU A 1 110 ? -15.844 -30.281 -25.636 1.00 65.27 110 GLU A N 1
ATOM 796 C CA . GLU A 1 110 ? -14.698 -29.372 -25.565 1.00 64.45 110 GLU A CA 1
ATOM 797 C C . GLU A 1 110 ? -13.536 -30.040 -26.302 1.00 64.87 110 GLU A C 1
ATOM 798 O O . GLU A 1 110 ? -12.560 -30.502 -25.712 1.00 64.34 110 GLU A O 1
ATOM 804 N N . THR A 1 111 ? -13.688 -30.150 -27.617 1.00 51.87 111 THR A N 1
ATOM 805 C CA . THR A 1 111 ? -12.777 -30.986 -28.393 1.00 52.57 111 THR A CA 1
ATOM 806 C C . THR A 1 111 ? -11.378 -30.362 -28.502 1.00 53.28 111 THR A C 1
ATOM 807 O O . THR A 1 111 ? -10.363 -31.049 -28.326 1.00 53.89 111 THR A O 1
ATOM 811 N N . LEU A 1 112 ? -11.308 -29.048 -28.745 1.00 37.79 112 LEU A N 1
ATOM 812 C CA . LEU A 1 112 ? -10.023 -28.368 -28.898 1.00 38.96 112 LEU A CA 1
ATOM 813 C C . LEU A 1 112 ? -9.271 -28.402 -27.581 1.00 38.48 112 LEU A C 1
ATOM 814 O O . LEU A 1 112 ? -8.067 -28.638 -27.552 1.00 38.94 112 LEU A O 1
ATOM 819 N N . LEU A 1 113 ? -9.967 -28.187 -26.478 1.00 39.90 113 LEU A N 1
ATOM 820 C CA . LEU A 1 113 ? -9.308 -28.262 -25.194 1.00 39.52 113 LEU A CA 1
ATOM 821 C C . LEU A 1 113 ? -8.784 -29.686 -24.976 1.00 38.85 113 LEU A C 1
ATOM 822 O O . LEU A 1 113 ? -7.677 -29.881 -24.446 1.00 39.12 113 LEU A O 1
ATOM 827 N N . ALA A 1 114 ? -9.587 -30.701 -25.336 1.00 52.88 114 ALA A N 1
ATOM 828 C CA . ALA A 1 114 ? -9.124 -32.087 -25.242 1.00 52.34 114 ALA A CA 1
ATOM 829 C C . ALA A 1 114 ? -7.889 -32.323 -26.093 1.00 53.23 114 ALA A C 1
ATOM 830 O O . ALA A 1 114 ? -6.961 -33.016 -25.660 1.00 53.22 114 ALA A O 1
ATOM 832 N N . GLU A 1 115 ? -7.854 -31.769 -27.310 1.00 53.65 115 GLU A N 1
ATOM 833 C CA . GLU A 1 115 ? -6.661 -31.922 -28.137 1.00 54.66 115 GLU A CA 1
ATOM 834 C C . GLU A 1 115 ? -5.456 -31.249 -27.508 1.00 55.39 115 GLU A C 1
ATOM 835 O O . GLU A 1 115 ? -4.339 -31.801 -27.517 1.00 55.74 115 GLU A O 1
ATOM 841 N N . ALA A 1 116 ? -5.666 -30.042 -26.977 1.00 36.91 116 ALA A N 1
ATOM 842 C CA . ALA A 1 116 ? -4.602 -29.363 -26.262 1.00 37.59 116 ALA A CA 1
ATOM 843 C C . ALA A 1 116 ? -4.029 -30.251 -25.174 1.00 36.96 116 ALA A C 1
ATOM 844 O O . ALA A 1 116 ? -2.799 -30.396 -25.052 1.00 37.65 116 ALA A O 1
ATOM 846 N N . ILE A 1 117 ? -4.902 -30.909 -24.421 1.00 27.45 117 ILE A N 1
ATOM 847 C CA . ILE A 1 117 ? -4.400 -31.770 -23.357 1.00 27.05 117 ILE A CA 1
ATOM 848 C C . ILE A 1 117 ? -3.644 -32.971 -23.927 1.00 27.22 117 ILE A C 1
ATOM 849 O O . ILE A 1 117 ? -2.631 -33.385 -23.362 1.00 27.70 117 ILE A O 1
ATOM 854 N N . ASP A 1 118 ? -4.099 -33.534 -25.059 1.00 47.20 118 ASP A N 1
ATOM 855 C CA . ASP A 1 118 ? -3.362 -34.649 -25.662 1.00 47.46 118 ASP A CA 1
ATOM 856 C C . ASP A 1 118 ? -1.942 -34.254 -25.970 1.00 48.80 118 ASP A C 1
ATOM 857 O O . ASP A 1 118 ? -0.994 -35.019 -25.714 1.00 49.33 118 ASP A O 1
ATOM 862 N N . TYR A 1 119 ? -1.778 -33.064 -26.542 1.00 37.95 119 TYR A N 1
ATOM 863 C CA . TYR A 1 119 ? -0.439 -32.572 -26.879 1.00 39.90 119 TYR A CA 1
ATOM 864 C C . TYR A 1 119 ? 0.378 -32.249 -25.629 1.00 40.15 119 TYR A C 1
ATOM 865 O O . TYR A 1 119 ? 1.596 -32.445 -25.622 1.00 41.72 119 TYR A O 1
ATOM 874 N N . LEU A 1 120 ? -0.263 -31.757 -24.565 1.00 29.47 120 LEU A N 1
ATOM 875 C CA . LEU A 1 120 ? 0.470 -31.558 -23.318 1.00 29.96 120 LEU A CA 1
ATOM 876 C C . LEU A 1 120 ? 1.007 -32.868 -22.803 1.00 29.99 120 LEU A C 1
ATOM 877 O O . LEU A 1 120 ? 2.142 -32.934 -22.332 1.00 31.12 120 LEU A O 1
ATOM 882 N N . ILE A 1 121 ? 0.193 -33.914 -22.873 1.00 44.06 121 ILE A N 1
ATOM 883 C CA . ILE A 1 121 ? 0.614 -35.254 -22.472 1.00 44.03 121 ILE A CA 1
ATOM 884 C C . ILE A 1 121 ? 1.832 -35.700 -23.274 1.00 45.44 121 ILE A C 1
ATOM 885 O O . ILE A 1 121 ? 2.832 -36.174 -22.720 1.00 46.38 121 ILE A O 1
ATOM 890 N N . GLU A 1 122 ? 1.803 -35.479 -24.580 1.00 58.61 122 GLU A N 1
ATOM 891 C CA . GLU A 1 122 ? 2.950 -35.850 -25.406 1.00 60.55 122 GLU A CA 1
ATOM 892 C C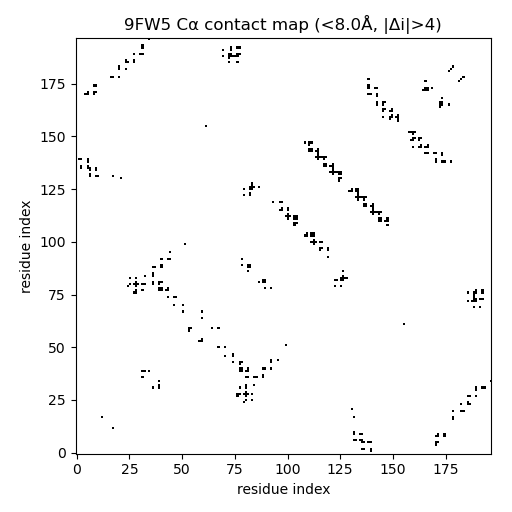 . GLU A 1 122 ? 4.191 -35.033 -25.080 1.00 62.44 122 GLU A C 1
ATOM 893 O O . GLU A 1 122 ? 5.301 -35.577 -24.998 1.00 64.41 122 GLU A O 1
ATOM 899 N N . ALA A 1 123 ? 4.015 -33.744 -24.826 1.00 35.46 123 ALA A N 1
ATOM 900 C CA . ALA A 1 123 ? 5.141 -32.893 -24.463 1.00 37.38 123 ALA A CA 1
ATOM 901 C C . ALA A 1 123 ? 5.775 -33.374 -23.168 1.00 37.31 123 ALA A C 1
ATOM 902 O O . ALA A 1 123 ? 6.995 -33.372 -23.033 1.00 39.08 123 ALA A O 1
ATOM 904 N N . LEU A 1 124 ? 4.950 -33.758 -22.193 1.00 35.84 124 LEU A N 1
ATOM 905 C CA . LEU A 1 124 ? 5.482 -34.247 -20.928 1.00 36.11 124 LEU A CA 1
ATOM 906 C C . LEU A 1 124 ? 6.262 -35.537 -21.136 1.00 36.91 124 LEU A C 1
ATOM 907 O O . LEU A 1 124 ? 7.282 -35.779 -20.472 1.00 38.13 124 LEU A O 1
ATOM 912 N N . GLU A 1 125 ? 5.803 -36.387 -22.051 1.00 64.29 125 GLU A N 1
ATOM 913 C CA . GLU A 1 125 ? 6.610 -37.569 -22.327 1.00 65.27 125 GLU A CA 1
ATOM 914 C C . GLU A 1 125 ? 7.968 -37.190 -22.937 1.00 67.88 125 GLU A C 1
ATOM 915 O O . GLU A 1 125 ? 9.004 -37.707 -22.509 1.00 71.74 125 GLU A O 1
ATOM 921 N N . LYS A 1 126 ? 8.002 -36.247 -23.885 1.00 43.31 126 LYS A N 1
ATOM 922 C CA . LYS A 1 126 ? 9.295 -35.801 -24.419 1.00 45.78 126 LYS A CA 1
ATOM 923 C C . LYS A 1 126 ? 10.150 -35.173 -23.335 1.00 46.87 126 LYS A C 1
ATOM 924 O O . LYS A 1 126 ? 11.376 -35.311 -23.350 1.00 48.93 126 LYS A O 1
ATOM 930 N N . LEU A 1 127 ? 9.535 -34.422 -22.430 1.00 46.56 127 LEU A N 1
ATOM 931 C CA . LEU A 1 127 ? 10.284 -33.849 -21.321 1.00 47.51 127 LEU A CA 1
ATOM 932 C C . LEU A 1 127 ? 10.921 -34.948 -20.507 1.00 47.94 127 LEU A C 1
ATOM 933 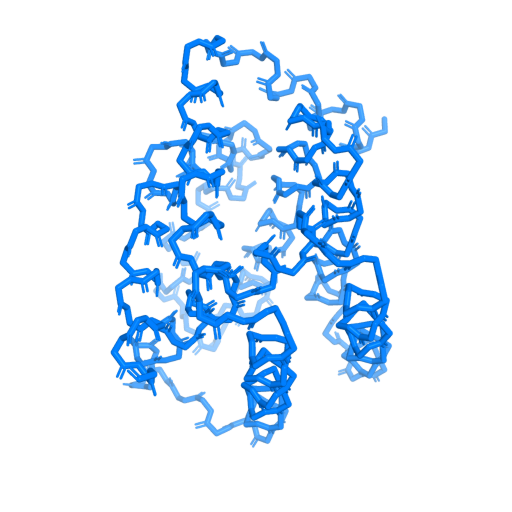O O . LEU A 1 127 ? 12.093 -34.848 -20.137 1.00 49.81 127 LEU A O 1
ATOM 938 N N . HIS A 1 128 ? 10.151 -35.996 -20.197 1.00 56.46 128 HIS A N 1
ATOM 939 C CA . HIS A 1 128 ? 10.664 -37.124 -19.426 1.00 56.76 128 HIS A CA 1
ATOM 940 C C . HIS A 1 128 ? 11.839 -37.775 -20.114 1.00 58.74 128 HIS A C 1
ATOM 941 O O . HIS A 1 128 ? 12.767 -38.217 -19.444 1.00 59.97 128 HIS A O 1
ATOM 948 N N . LYS A 1 129 ? 11.858 -37.770 -21.439 1.00 47.43 129 LYS A N 1
ATOM 949 C CA . LYS A 1 129 ? 12.923 -38.412 -22.197 1.00 49.42 129 LYS A CA 1
ATOM 950 C C . LYS A 1 129 ? 14.096 -37.440 -22.430 1.00 51.90 129 LYS A C 1
ATOM 951 O O . LYS A 1 129 ? 15.101 -37.824 -23.043 1.00 54.10 129 LYS A O 1
ATOM 953 N N . GLY A 1 130 ? 13.990 -36.187 -21.958 1.00 53.68 130 GLY A N 1
ATOM 954 C CA . GLY A 1 130 ? 15.049 -35.195 -22.081 1.00 55.73 130 GLY A CA 1
ATOM 955 C C . GLY A 1 130 ? 15.185 -34.542 -23.441 1.00 56.52 130 GLY A C 1
ATOM 956 O O . GLY A 1 130 ? 16.236 -33.994 -23.754 1.00 60.27 130 GLY A O 1
ATOM 957 N N . ASP A 1 131 ? 14.161 -34.619 -24.279 1.00 52.29 131 ASP A N 1
ATOM 958 C CA . ASP A 1 131 ? 14.122 -34.027 -25.620 1.00 53.74 131 ASP A CA 1
ATOM 959 C C . ASP A 1 131 ? 13.603 -32.588 -25.574 1.00 53.61 131 ASP A C 1
ATOM 960 O O . ASP A 1 131 ? 12.392 -32.347 -25.615 1.00 51.56 131 ASP A O 1
ATOM 965 N N . ALA A 1 132 ? 14.506 -31.602 -25.484 1.00 59.75 132 ALA A N 1
ATOM 966 C CA . ALA A 1 132 ? 14.036 -30.222 -25.314 1.00 59.61 132 ALA A CA 1
ATOM 967 C C . ALA A 1 132 ? 13.269 -29.735 -26.549 1.00 59.63 132 ALA A C 1
ATOM 968 O O . ALA A 1 132 ? 12.222 -29.089 -26.424 1.00 58.02 132 ALA A O 1
ATOM 970 N N . ASP A 1 133 ? 13.792 -29.975 -27.751 1.00 60.19 133 ASP A N 1
ATOM 971 C CA . ASP A 1 133 ? 13.103 -29.506 -28.957 1.00 60.12 133 ASP A CA 1
ATOM 972 C C . ASP A 1 133 ? 11.771 -30.255 -29.139 1.00 58.06 133 ASP A C 1
ATOM 973 O O . ASP A 1 133 ? 10.768 -29.647 -29.551 1.00 58.30 133 ASP A O 1
ATOM 978 N N . GLY A 1 134 ? 11.750 -31.590 -28.938 1.00 55.66 134 GLY A N 1
ATOM 979 C CA . GLY A 1 134 ? 10.482 -32.305 -29.041 1.00 52.38 134 GLY A CA 1
ATOM 980 C C . GLY A 1 134 ? 9.474 -31.777 -28.025 1.00 49.96 134 GLY A C 1
ATOM 981 O O . GLY A 1 134 ? 8.284 -31.572 -28.341 1.00 48.36 134 GLY A O 1
ATOM 982 N N . TYR A 1 135 ? 9.946 -31.478 -26.816 1.00 52.37 135 TYR A N 1
ATOM 983 C CA . TYR A 1 135 ? 9.074 -30.901 -25.800 1.00 50.31 135 TYR A CA 1
ATOM 984 C C . TYR A 1 135 ? 8.511 -29.556 -26.250 1.00 50.64 135 TYR A C 1
ATOM 985 O O . TYR A 1 135 ? 7.311 -29.315 -26.127 1.00 48.69 135 TYR A O 1
ATOM 994 N N . LEU A 1 136 ? 9.361 -28.648 -26.726 1.00 59.26 136 LEU A N 1
ATOM 995 C CA . LEU A 1 136 ? 8.885 -27.323 -27.110 1.00 58.82 136 LEU A CA 1
ATOM 996 C C . LEU A 1 136 ? 7.946 -27.405 -28.309 1.00 58.63 136 LEU A C 1
ATOM 997 O O . LEU A 1 136 ? 6.975 -26.652 -28.385 1.00 58.44 136 LEU A O 1
ATOM 1002 N N . THR A 1 137 ? 8.181 -28.334 -29.231 1.00 60.80 137 THR A N 1
ATOM 1003 C CA . THR A 1 137 ? 7.282 -28.472 -30.374 1.00 60.35 137 THR A CA 1
ATOM 1004 C C . THR A 1 137 ? 5.880 -28.851 -29.905 1.00 57.29 137 THR A C 1
ATOM 1005 O O . THR A 1 137 ? 4.876 -28.204 -30.267 1.00 56.51 137 THR A O 1
ATOM 1009 N N . LEU A 1 138 ? 5.795 -29.891 -29.057 1.00 39.99 138 LEU A N 1
ATOM 1010 C CA . LEU A 1 138 ? 4.478 -30.368 -28.629 1.00 37.18 138 LEU A CA 1
ATOM 1011 C C . LEU A 1 138 ? 3.790 -29.377 -27.691 1.00 35.89 138 LEU A C 1
ATOM 1012 O O . LEU A 1 138 ? 2.562 -29.185 -27.762 1.00 34.24 138 LEU A O 1
ATOM 1017 N N . LEU A 1 139 ? 4.577 -28.685 -26.861 1.00 47.86 139 LEU A N 1
ATOM 1018 C CA . LEU A 1 139 ? 4.030 -27.648 -26.002 1.00 46.94 139 LEU A CA 1
ATOM 1019 C C . LEU A 1 139 ? 3.465 -26.492 -26.836 1.00 47.64 139 LEU A C 1
ATOM 1020 O O . LEU A 1 139 ? 2.423 -25.913 -26.502 1.00 46.18 139 LEU A O 1
ATOM 1025 N N . THR A 1 140 ? 4.148 -26.120 -27.917 1.00 40.03 140 THR A N 1
ATOM 1026 C CA . THR A 1 140 ? 3.612 -25.069 -28.776 1.00 40.81 140 THR A CA 1
ATOM 1027 C C . THR A 1 140 ? 2.280 -25.469 -29.377 1.00 39.09 140 THR A C 1
ATOM 1028 O O . THR A 1 140 ? 1.354 -24.646 -29.449 1.00 38.41 140 THR A O 1
ATOM 1032 N N . ILE A 1 141 ? 2.146 -26.735 -29.787 1.00 43.02 141 ILE A N 1
ATOM 1033 C CA . ILE A 1 141 ? 0.852 -27.148 -30.332 1.00 41.39 141 ILE A CA 1
ATOM 1034 C C . ILE A 1 141 ? -0.210 -27.114 -29.245 1.00 38.84 141 ILE A C 1
ATOM 1035 O O . ILE A 1 141 ? -1.343 -26.685 -29.482 1.00 37.82 141 ILE A O 1
ATOM 1040 N N . ALA A 1 142 ? 0.114 -27.611 -28.050 1.00 33.37 142 ALA A N 1
ATOM 1041 C CA . ALA A 1 142 ? -0.878 -27.592 -26.975 1.00 31.04 142 ALA A CA 1
ATOM 1042 C C . ALA A 1 142 ? -1.339 -26.169 -26.688 1.00 31.14 142 ALA A C 1
ATOM 1043 O O . ALA A 1 142 ? -2.544 -25.935 -26.530 1.00 30.22 142 ALA A O 1
ATOM 1045 N N . LEU A 1 143 ? -0.407 -25.193 -26.643 1.00 39.59 143 LEU A N 1
ATOM 1046 C CA . LEU A 1 143 ? -0.834 -23.813 -26.379 1.00 39.76 143 LEU A CA 1
ATOM 1047 C C . LEU A 1 143 ? -1.655 -23.271 -27.517 1.00 40.39 143 LEU A C 1
ATOM 1048 O O . LEU A 1 143 ? -2.667 -22.607 -27.282 1.00 39.95 143 LEU A O 1
ATOM 1053 N N . TYR A 1 144 ? -1.246 -23.550 -28.747 1.00 49.48 144 TYR A N 1
ATOM 1054 C CA . TYR A 1 144 ? -2.021 -23.098 -29.883 1.00 50.27 144 TYR A CA 1
ATOM 1055 C C . TYR A 1 144 ? -3.448 -23.603 -29.774 1.00 48.52 144 TYR A C 1
ATOM 1056 O O . TYR A 1 144 ? -4.395 -22.833 -29.962 1.00 48.61 144 TYR A O 1
ATOM 1065 N N . LEU A 1 145 ? -3.630 -24.902 -29.505 1.00 47.57 145 LEU A N 1
ATOM 1066 C CA . LEU A 1 145 ? -4.983 -25.442 -29.404 1.00 46.05 145 LEU A CA 1
ATOM 1067 C C . LEU A 1 145 ? -5.733 -24.815 -28.246 1.00 45.11 145 LEU A C 1
ATOM 1068 O O . LEU A 1 145 ? -6.916 -24.529 -28.368 1.00 44.68 145 LEU A O 1
ATOM 1073 N N . TYR A 1 146 ? -5.062 -24.550 -27.133 1.00 52.00 146 TYR A N 1
ATOM 1074 C CA . TYR A 1 146 ? -5.724 -23.879 -26.020 1.00 51.35 146 TYR A CA 1
ATOM 1075 C C . TYR A 1 146 ? -6.238 -22.502 -26.422 1.00 52.36 146 TYR A C 1
ATOM 1076 O O . TYR A 1 146 ? -7.401 -22.141 -26.169 1.00 51.76 146 TYR A O 1
ATOM 1085 N N . PHE A 1 147 ? -5.406 -21.730 -27.098 1.00 39.26 147 PHE A N 1
ATOM 1086 C CA . PHE A 1 147 ? -5.864 -20.417 -27.511 1.00 40.37 147 PHE A CA 1
ATOM 1087 C C . PHE A 1 147 ? -6.996 -20.542 -28.502 1.00 40.29 147 PHE A C 1
ATOM 1088 O O . PHE A 1 147 ? -7.989 -19.815 -28.401 1.00 40.19 147 PHE A O 1
ATOM 1096 N N . LYS A 1 148 ? -6.893 -21.501 -29.420 1.00 53.96 148 LYS A N 1
ATOM 1097 C CA . LYS A 1 148 ? -7.959 -21.735 -30.386 1.00 53.90 148 LYS A CA 1
ATOM 1098 C C . LYS A 1 148 ? -9.263 -22.080 -29.662 1.00 52.18 148 LYS A C 1
ATOM 1099 O O . LYS A 1 148 ? -10.345 -21.679 -30.093 1.00 52.24 148 LYS A O 1
ATOM 1105 N N . HIS A 1 149 ? -9.189 -22.895 -28.611 1.00 47.23 149 HIS A N 1
ATOM 1106 C CA . HIS A 1 149 ? -10.364 -23.169 -27.788 1.00 45.76 149 HIS A CA 1
ATOM 1107 C C . HIS A 1 149 ? -10.966 -21.885 -27.255 1.00 46.07 149 HIS A C 1
ATOM 1108 O O . HIS A 1 149 ? -12.188 -21.692 -27.316 1.00 45.64 149 HIS A O 1
ATOM 1115 N N . ILE A 1 150 ? -10.104 -20.960 -26.786 1.00 42.03 150 ILE A N 1
ATOM 1116 C CA . ILE A 1 150 ? -10.602 -19.690 -26.245 1.00 42.40 150 ILE A CA 1
ATOM 1117 C C . ILE A 1 150 ? -11.277 -18.883 -27.341 1.00 43.47 150 ILE A C 1
ATOM 1118 O O . ILE A 1 150 ? -12.348 -18.329 -27.136 1.00 43.22 150 ILE A O 1
ATOM 1123 N N . VAL A 1 151 ? -10.695 -18.851 -28.532 1.00 53.35 151 VAL A N 1
ATOM 1124 C CA . VAL A 1 151 ? -11.287 -18.058 -29.604 1.00 54.65 151 VAL A CA 1
ATOM 1125 C C . VAL A 1 151 ? -12.608 -18.680 -30.061 1.00 53.69 151 VAL A C 1
ATOM 1126 O O . VAL A 1 151 ? -13.591 -17.967 -30.285 1.00 55.40 151 VAL A O 1
ATOM 1130 N N . GLU A 1 152 ? -12.699 -20.003 -30.105 1.00 62.81 152 GLU A N 1
ATOM 1131 C CA . GLU A 1 152 ? -13.935 -20.604 -30.587 1.00 62.95 152 GLU A CA 1
ATOM 1132 C C . GLU A 1 152 ? -15.011 -20.505 -29.531 1.00 61.73 152 GLU A C 1
ATOM 1133 O O . GLU A 1 152 ? -16.163 -20.831 -29.811 1.00 61.89 152 GLU A O 1
ATOM 1139 N N . ASN A 1 153 ? -14.626 -20.277 -28.285 1.00 53.62 153 ASN A N 1
ATOM 1140 C CA . ASN A 1 153 ? -15.571 -20.149 -27.195 1.00 52.55 153 ASN A CA 1
ATOM 1141 C C . ASN A 1 153 ? -15.606 -18.719 -26.705 1.00 53.34 153 ASN A C 1
ATOM 1142 O O . ASN A 1 153 ? -16.003 -18.462 -25.564 1.00 52.64 153 ASN A O 1
ATOM 1147 N N . GLY A 1 154 ? -15.115 -17.790 -27.538 1.00 46.87 154 GLY A N 1
ATOM 1148 C CA . GLY A 1 154 ? -14.886 -16.428 -27.106 1.00 47.80 154 GLY A CA 1
ATOM 1149 C C . GLY A 1 154 ? -16.096 -15.733 -26.546 1.00 47.46 154 GLY A C 1
ATOM 1150 O O . GLY A 1 154 ? -15.943 -14.805 -25.760 1.00 47.78 154 GLY A O 1
ATOM 1151 N N . ALA A 1 155 ? -17.287 -16.259 -26.785 1.00 48.22 155 ALA A N 1
ATOM 1152 C CA . ALA A 1 155 ? -18.480 -15.645 -26.218 1.00 47.90 155 ALA A CA 1
ATOM 1153 C C . ALA A 1 155 ? -18.443 -15.625 -24.702 1.00 46.98 155 ALA A C 1
ATOM 1154 O O . ALA A 1 155 ? -19.078 -14.758 -24.088 1.00 47.10 155 ALA A O 1
ATOM 1156 N N . ARG A 1 156 ? -17.584 -16.455 -24.104 1.00 65.71 156 ARG A N 1
ATOM 1157 C CA . ARG A 1 156 ? -17.516 -16.571 -22.658 1.00 63.81 156 ARG A CA 1
ATOM 1158 C C . ARG A 1 156 ? -16.610 -15.489 -22.059 1.00 66.04 156 ARG A C 1
ATOM 1159 O O . ARG A 1 156 ? -16.692 -15.197 -20.855 1.00 66.86 156 ARG A O 1
ATOM 1167 N N . ASP A 1 157 ? -15.749 -14.886 -22.886 1.00 69.99 157 ASP A N 1
ATOM 1168 C CA . ASP A 1 157 ? -14.831 -13.823 -22.492 1.00 70.31 157 ASP A CA 1
ATOM 1169 C C . ASP A 1 157 ? -14.306 -13.184 -23.774 1.00 73.89 157 ASP A C 1
ATOM 1170 O O . ASP A 1 157 ? -13.231 -13.552 -24.269 1.00 73.97 157 ASP A O 1
ATOM 1175 N N . PRO A 1 158 ? -15.067 -12.272 -24.374 1.00 58.44 158 PRO A N 1
ATOM 1176 C CA . PRO A 1 158 ? -14.679 -11.752 -25.687 1.00 58.10 158 PRO A CA 1
ATOM 1177 C C . PRO A 1 158 ? -13.367 -11.019 -25.660 1.00 60.61 158 PRO A C 1
ATOM 1178 O O . PRO A 1 158 ? -12.625 -11.063 -26.646 1.00 61.54 158 PRO A O 1
ATOM 1182 N N . GLU A 1 159 ? -13.072 -10.314 -24.568 1.00 74.53 159 GLU A N 1
ATOM 1183 C CA . GLU A 1 159 ? -11.816 -9.580 -24.492 1.00 75.86 159 GLU A CA 1
ATOM 1184 C C . GLU A 1 159 ? -10.658 -10.559 -24.472 1.00 75.66 159 GLU A C 1
ATOM 1185 O O . GLU A 1 159 ? -9.669 -10.379 -25.189 1.00 75.33 159 GLU A O 1
ATOM 1191 N N . LEU A 1 160 ? -10.754 -11.593 -23.631 1.00 66.06 160 LEU A N 1
ATOM 1192 C CA . LEU A 1 160 ? -9.703 -12.607 -23.601 1.00 63.94 160 LEU A CA 1
ATOM 1193 C C . LEU A 1 160 ? -9.539 -13.246 -24.966 1.00 64.04 160 LEU A C 1
ATOM 1194 O O . LEU A 1 160 ? -8.414 -13.506 -25.403 1.00 65.10 160 LEU A O 1
ATOM 1199 N N . ALA A 1 161 ? -10.643 -13.541 -25.640 1.00 39.66 161 ALA A N 1
ATOM 1200 C CA . ALA A 1 161 ? -10.530 -14.097 -26.979 1.00 40.21 161 ALA A CA 1
ATOM 1201 C C . ALA A 1 161 ? -9.796 -13.140 -27.904 1.00 42.31 161 ALA A C 1
ATOM 1202 O O . ALA A 1 161 ? -8.911 -13.558 -28.674 1.00 43.14 161 ALA A O 1
ATOM 1204 N N . ALA A 1 162 ? -10.094 -11.833 -27.775 1.00 50.69 162 ALA A N 1
ATOM 1205 C CA . ALA A 1 162 ? -9.477 -10.805 -28.617 1.00 52.84 162 ALA A CA 1
ATOM 1206 C C . ALA A 1 162 ? -7.996 -10.697 -28.353 1.00 53.76 162 ALA A C 1
ATOM 1207 O O . ALA A 1 162 ? -7.241 -10.389 -29.273 1.00 55.49 162 ALA A O 1
ATOM 1209 N N . ALA A 1 163 ? -7.573 -10.908 -27.103 1.00 52.14 163 ALA A N 1
ATOM 1210 C CA . ALA A 1 163 ? -6.162 -10.766 -26.740 1.00 52.75 163 ALA A CA 1
ATOM 1211 C C . ALA A 1 163 ? -5.329 -11.877 -27.354 1.00 52.82 163 ALA A C 1
ATOM 1212 O O . ALA A 1 163 ? -4.233 -11.619 -27.874 1.00 54.48 163 ALA A O 1
ATOM 1214 N N . VAL A 1 164 ? -5.891 -13.091 -27.432 1.00 43.64 164 VAL A N 1
ATOM 1215 C CA . VAL A 1 164 ? -5.109 -14.243 -27.853 1.00 43.50 164 VAL A CA 1
ATOM 1216 C C . VAL A 1 164 ? -5.358 -14.552 -29.317 1.00 44.35 164 VAL A C 1
ATOM 1217 O O . VAL A 1 164 ? -4.649 -15.391 -29.902 1.00 44.68 164 VAL A O 1
ATOM 1221 N N . ARG A 1 165 ? -6.302 -13.855 -29.938 1.00 47.17 165 ARG A N 1
ATOM 1222 C CA . ARG A 1 165 ? -6.621 -14.088 -31.342 1.00 48.08 165 ARG A CA 1
ATOM 1223 C C . ARG A 1 165 ? -5.415 -13.876 -32.253 1.00 50.26 165 ARG A C 1
ATOM 1224 O O . ARG A 1 165 ? -5.202 -14.694 -33.164 1.00 50.61 165 ARG A O 1
ATOM 1232 N N . PRO A 1 166 ? -4.636 -12.798 -32.116 1.00 57.51 166 PRO A N 1
ATOM 1233 C CA . PRO A 1 166 ? -3.464 -12.640 -32.987 1.00 59.76 166 PRO A CA 1
ATOM 1234 C C . PRO A 1 166 ? -2.514 -13.801 -32.881 1.00 59.37 166 PRO A C 1
ATOM 1235 O O . PRO A 1 166 ? -1.853 -14.149 -33.861 1.00 60.84 166 PRO A O 1
ATOM 1239 N N . LEU A 1 167 ? -2.464 -14.448 -31.720 1.00 51.06 167 LEU A N 1
ATOM 1240 C CA . LEU A 1 167 ? -1.593 -15.604 -31.571 1.00 50.59 167 LEU A CA 1
ATOM 1241 C C . LEU A 1 167 ? -2.107 -16.756 -32.430 1.00 49.87 167 LEU A C 1
ATOM 1242 O O . LEU A 1 167 ? -1.339 -17.377 -33.171 1.00 50.90 167 LEU A O 1
ATOM 1247 N N . VAL A 1 168 ? -3.425 -16.961 -32.453 1.00 45.33 168 VAL A N 1
ATOM 1248 C CA . VAL A 1 168 ? -3.990 -18.036 -33.254 1.00 44.65 168 VAL A CA 1
ATOM 1249 C C . VAL A 1 168 ? -3.822 -17.712 -34.735 1.00 46.83 168 VAL A C 1
ATOM 1250 O O . VAL A 1 168 ? -3.404 -18.564 -35.534 1.00 47.36 168 VAL A O 1
ATOM 1254 N N . GLU A 1 169 ? -4.079 -16.457 -35.111 1.00 64.92 169 GLU A N 1
ATOM 1255 C CA . GLU A 1 169 ? -3.974 -16.066 -36.507 1.00 66.72 169 GLU A CA 1
ATOM 1256 C C . GLU A 1 169 ? -2.532 -16.168 -36.982 1.00 71.02 169 GLU A C 1
ATOM 1257 O O . GLU A 1 169 ? -2.286 -16.477 -38.156 1.00 71.72 169 GLU A O 1
ATOM 1259 N N . GLY A 1 170 ? -1.575 -15.935 -36.078 1.00 82.59 170 GLY A N 1
ATOM 1260 C CA . GLY A 1 170 ? -0.160 -16.007 -36.370 1.00 82.20 170 GLY A CA 1
ATOM 1261 C C . GLY A 1 170 ? 0.401 -17.411 -36.421 1.00 83.46 170 GLY A C 1
ATOM 1262 O O . GLY A 1 170 ? 1.571 -17.576 -36.774 1.00 86.05 170 GLY A O 1
ATOM 1263 N N . GLY A 1 171 ? -0.369 -18.412 -35.982 1.00 63.18 171 GLY A N 1
ATOM 1264 C CA . GLY A 1 171 ? 0.059 -19.797 -36.069 1.00 62.43 171 GLY A CA 1
ATOM 1265 C C . GLY A 1 171 ? 1.086 -20.202 -35.025 1.00 62.05 171 GLY A C 1
ATOM 1266 O O . GLY A 1 171 ? 1.337 -19.508 -34.025 1.00 61.84 171 GLY A O 1
ATOM 1267 N N . TYR A 1 172 ? 1.740 -21.336 -35.311 1.00 64.13 172 TYR A N 1
ATOM 1268 C CA . TYR A 1 172 ? 2.678 -21.903 -34.348 1.00 62.25 172 TYR A CA 1
ATOM 1269 C C . TYR A 1 172 ? 3.819 -20.942 -34.071 1.00 66.62 172 TYR A C 1
ATOM 1270 O O . TYR A 1 172 ? 4.314 -20.889 -32.946 1.00 65.80 172 TYR A O 1
ATOM 1279 N N . GLU A 1 173 ? 4.227 -20.155 -35.073 1.00 62.16 173 GLU A N 1
ATOM 1280 C CA . GLU A 1 173 ? 5.316 -19.203 -34.876 1.00 63.34 173 GLU A CA 1
ATOM 1281 C C . GLU A 1 173 ? 4.941 -18.180 -33.815 1.00 62.35 173 GLU A C 1
ATOM 1282 O O . GLU A 1 173 ? 5.758 -17.824 -32.955 1.00 63.00 173 GLU A O 1
ATOM 1288 N N . ALA A 1 174 ? 3.734 -17.617 -33.934 1.00 58.04 174 ALA A N 1
ATOM 1289 C CA . ALA A 1 174 ? 3.256 -16.658 -32.947 1.00 56.99 174 ALA A CA 1
ATOM 1290 C C . ALA A 1 174 ? 3.144 -17.300 -31.567 1.00 54.66 174 ALA A C 1
ATOM 1291 O O . ALA A 1 174 ? 3.423 -16.658 -30.546 1.00 54.54 174 ALA A O 1
ATOM 1293 N N . VAL A 1 175 ? 2.721 -18.567 -31.513 1.00 44.03 175 VAL A N 1
ATOM 1294 C CA . VAL A 1 175 ? 2.580 -19.227 -30.221 1.00 41.85 175 VAL A CA 1
ATOM 1295 C C . VAL A 1 175 ? 3.947 -19.490 -29.611 1.00 43.10 175 VAL A C 1
ATOM 1296 O O . VAL A 1 175 ? 4.169 -19.238 -28.422 1.00 42.43 175 VAL A O 1
ATOM 1300 N N . ALA A 1 176 ? 4.885 -19.988 -30.412 1.00 59.09 176 ALA A N 1
ATOM 1301 C CA . ALA A 1 176 ? 6.252 -20.201 -29.950 1.00 60.65 176 ALA A CA 1
ATOM 1302 C C . ALA A 1 176 ? 6.862 -18.891 -29.464 1.00 62.27 176 ALA A C 1
ATOM 1303 O O . ALA A 1 176 ? 7.508 -18.859 -28.406 1.00 62.27 176 ALA A O 1
ATOM 1305 N N . ARG A 1 177 ? 6.667 -17.803 -30.239 1.00 59.65 177 ARG A N 1
ATOM 1306 C CA . ARG A 1 177 ? 7.141 -16.476 -29.866 1.00 61.23 177 ARG A CA 1
ATOM 1307 C C . ARG A 1 177 ? 6.585 -16.065 -28.507 1.00 59.20 177 ARG A C 1
ATOM 1308 O O . ARG A 1 177 ? 7.326 -15.601 -27.629 1.00 59.95 177 ARG A O 1
ATOM 1316 N N . TYR A 1 178 ? 5.274 -16.207 -28.326 1.00 74.52 178 TYR A N 1
ATOM 1317 C CA . TYR A 1 178 ? 4.639 -15.917 -27.044 1.00 73.39 178 TYR A CA 1
ATOM 1318 C C . TYR A 1 178 ? 5.271 -16.736 -25.918 1.00 73.71 178 TYR A C 1
ATOM 1319 O O . TYR A 1 178 ? 5.441 -16.245 -24.798 1.00 72.95 178 TYR A O 1
ATOM 1328 N N . TYR A 1 179 ? 5.472 -18.039 -26.159 1.00 70.11 179 TYR A N 1
ATOM 1329 C CA . TYR A 1 179 ? 6.056 -18.926 -25.151 1.00 69.09 179 TYR A CA 1
ATOM 1330 C C . TYR A 1 179 ? 7.421 -18.429 -24.712 1.00 72.37 179 TYR A C 1
ATOM 1331 O O . TYR A 1 179 ? 7.681 -18.253 -23.514 1.00 72.40 179 TYR A O 1
ATOM 1340 N N . PHE A 1 180 ? 8.305 -18.172 -25.678 1.00 61.98 180 PHE A N 1
ATOM 1341 C CA . PHE A 1 180 ? 9.688 -17.842 -25.347 1.00 63.28 180 PHE A CA 1
ATOM 1342 C C . PHE A 1 180 ? 9.737 -16.479 -24.676 1.00 63.99 180 PHE A C 1
ATOM 1343 O O . PHE A 1 180 ? 10.545 -16.261 -23.765 1.00 64.88 180 PHE A O 1
ATOM 1351 N N . GLU A 1 181 ? 8.889 -15.544 -25.123 1.00 64.96 181 GLU A N 1
ATOM 1352 C CA . GLU A 1 181 ? 9.007 -14.171 -24.675 1.00 66.68 181 GLU A CA 1
ATOM 1353 C C . GLU A 1 181 ? 8.140 -13.886 -23.463 1.00 64.30 181 GLU A C 1
ATOM 1354 O O . GLU A 1 181 ? 8.437 -12.974 -22.697 1.00 67.41 181 GLU A O 1
ATOM 1356 N N . VAL A 1 182 ? 7.075 -14.626 -23.252 1.00 95.35 182 VAL A N 1
ATOM 1357 C CA . VAL A 1 182 ? 6.123 -14.306 -22.201 1.00 95.91 182 VAL A CA 1
ATOM 1358 C C . VAL A 1 182 ? 5.976 -15.456 -21.218 1.00 94.87 182 VAL A C 1
ATOM 1359 O O . VAL A 1 182 ? 6.194 -15.291 -20.015 1.00 94.97 182 VAL A O 1
ATOM 1363 N N . PHE A 1 183 ? 5.700 -16.653 -21.728 1.00 96.19 183 PHE A N 1
ATOM 1364 C CA . PHE A 1 183 ? 5.282 -17.728 -20.840 1.00 97.87 183 PHE A CA 1
ATOM 1365 C C . PHE A 1 183 ? 6.457 -18.311 -20.054 1.00 97.08 183 PHE A C 1
ATOM 1366 O O . PHE A 1 183 ? 6.406 -18.358 -18.818 1.00 96.60 183 PHE A O 1
ATOM 1374 N N . ALA A 1 184 ? 7.562 -18.647 -20.735 1.00 93.30 184 ALA A N 1
ATOM 1375 C CA . ALA A 1 184 ? 8.654 -19.343 -20.058 1.00 92.84 184 ALA A CA 1
ATOM 1376 C C . ALA A 1 184 ? 9.132 -18.567 -18.839 1.00 94.31 184 ALA A C 1
ATOM 1377 O O . ALA A 1 184 ? 9.214 -19.181 -17.762 1.00 97.00 184 ALA A O 1
ATOM 1379 N N . PRO A 1 185 ? 9.310 -17.237 -18.887 1.00 93.60 185 PRO A N 1
ATOM 1380 C CA . PRO A 1 185 ? 9.740 -16.502 -17.679 1.00 94.63 185 PRO A CA 1
ATOM 1381 C C . PRO A 1 185 ? 8.750 -16.622 -16.522 1.00 95.34 185 PRO A C 1
ATOM 1382 O O . PRO A 1 185 ? 9.140 -16.441 -15.362 1.00 96.31 185 PRO A O 1
ATOM 1386 N N . LYS A 1 186 ? 7.469 -16.862 -16.801 1.00 111.88 186 LYS A N 1
ATOM 1387 C CA . LYS A 1 186 ? 6.451 -16.944 -15.758 1.00 113.44 186 LYS A CA 1
ATOM 1388 C C . LYS A 1 186 ? 6.540 -18.243 -14.981 1.00 113.76 186 LYS A C 1
ATOM 1389 O O . LYS A 1 186 ? 5.880 -18.371 -13.941 1.00 114.08 186 LYS A O 1
ATOM 1395 N N . LEU A 1 187 ? 7.335 -19.188 -15.484 1.00 102.09 187 LEU A N 1
ATOM 1396 C CA . LEU A 1 187 ? 7.444 -20.520 -14.837 1.00 102.36 187 LEU A CA 1
ATOM 1397 C C . LEU A 1 187 ? 7.918 -20.329 -13.398 1.00 104.44 187 LEU A C 1
ATOM 1398 O O . LEU A 1 187 ? 7.393 -21.011 -12.494 1.00 104.57 187 LEU A O 1
ATOM 1403 N N . GLU A 1 188 ? 8.860 -19.413 -13.204 1.00 96.24 188 GLU A N 1
ATOM 1404 C CA . GLU A 1 188 ? 9.405 -19.177 -11.876 1.00 98.13 188 GLU A CA 1
ATOM 1405 C C . GLU A 1 188 ? 8.295 -18.766 -10.931 1.00 99.73 188 GLU A C 1
ATOM 1406 O O . GLU A 1 188 ? 8.238 -19.232 -9.785 1.00 101.49 188 GLU A O 1
ATOM 1408 N N . GLU A 1 189 ? 7.346 -17.968 -11.427 1.00 93.58 189 GLU A N 1
ATOM 1409 C CA . GLU A 1 189 ? 6.213 -17.605 -10.593 1.00 96.18 189 GLU A CA 1
ATOM 1410 C C . GLU A 1 189 ? 5.489 -18.845 -10.103 1.00 95.08 189 GLU A C 1
ATOM 1411 O O . GLU A 1 189 ? 5.327 -19.038 -8.889 1.00 97.37 189 GLU A O 1
ATOM 1417 N N . GLY A 1 190 ? 5.222 -19.783 -11.012 1.00 90.20 190 GLY A N 1
ATOM 1418 C CA . GLY A 1 190 ? 4.588 -21.016 -10.583 1.00 90.91 190 GLY A CA 1
ATOM 1419 C C . GLY A 1 190 ? 5.409 -21.771 -9.559 1.00 91.99 190 GLY A C 1
ATOM 1420 O O . GLY A 1 190 ? 4.904 -22.120 -8.483 1.00 94.25 190 GLY A O 1
ATOM 1421 N N . THR A 1 191 ? 6.725 -21.831 -9.776 1.00 80.85 191 THR A N 1
ATOM 1422 C CA . THR A 1 191 ? 7.580 -22.523 -8.822 1.00 81.30 191 THR A CA 1
ATOM 1423 C C . THR A 1 191 ? 7.506 -21.870 -7.452 1.00 83.25 191 THR A C 1
ATOM 1424 O O . THR A 1 191 ? 7.304 -22.564 -6.446 1.00 84.21 191 THR A O 1
ATOM 1428 N N . GLU A 1 192 ? 7.521 -20.532 -7.402 1.00 84.19 192 GLU A N 1
ATOM 1429 C CA . GLU A 1 192 ? 7.476 -19.880 -6.099 1.00 86.51 192 GLU A CA 1
ATOM 1430 C C . GLU A 1 192 ? 6.192 -20.214 -5.359 1.00 87.65 192 GLU A C 1
ATOM 1431 O O . GLU A 1 192 ? 6.243 -20.639 -4.194 1.00 89.08 192 GLU A O 1
ATOM 1433 N N . GLU A 1 193 ? 5.055 -20.208 -6.057 1.00 102.10 193 GLU A N 1
ATOM 1434 C CA . GLU A 1 193 ? 3.818 -20.557 -5.367 1.00 106.66 193 GLU A CA 1
ATOM 1435 C C . GLU A 1 193 ? 3.857 -21.992 -4.867 1.00 108.67 193 GLU A C 1
ATOM 1436 O O . GLU A 1 193 ? 3.504 -22.257 -3.709 1.00 112.18 193 GLU A O 1
ATOM 1442 N N . ALA A 1 194 ? 4.430 -22.899 -5.663 1.00 95.44 194 ALA A N 1
ATOM 1443 C CA . ALA A 1 194 ? 4.538 -24.286 -5.227 1.00 96.42 194 ALA A CA 1
ATOM 1444 C C . ALA A 1 194 ? 5.389 -24.395 -3.972 1.00 99.13 194 ALA A C 1
ATOM 1445 O O . ALA A 1 194 ? 5.035 -25.126 -3.034 1.00 101.92 194 ALA A O 1
ATOM 1447 N N . VAL A 1 195 ? 6.506 -23.663 -3.925 1.00 134.16 195 VAL A N 1
ATOM 1448 C CA . VAL A 1 195 ? 7.355 -23.703 -2.740 1.00 138.06 195 VAL A CA 1
ATOM 1449 C C . VAL A 1 195 ? 6.552 -23.280 -1.523 1.00 141.45 195 VAL A C 1
ATOM 1450 O O . VAL A 1 195 ? 6.679 -23.862 -0.437 1.00 145.54 195 VAL A O 1
ATOM 1454 N N . LYS A 1 196 ? 5.734 -22.236 -1.680 1.00 119.82 196 LYS A N 1
ATOM 1455 C CA . LYS A 1 196 ? 4.912 -21.762 -0.574 1.00 125.61 196 LYS A CA 1
ATOM 1456 C C . LYS A 1 196 ? 3.966 -22.841 -0.054 1.00 128.55 196 LYS A C 1
ATOM 1457 O O . LYS A 1 196 ? 3.712 -22.910 1.155 1.00 132.51 196 LYS A O 1
ATOM 1459 N N . LEU A 1 197 ? 3.478 -23.724 -0.934 1.00 119.32 197 LEU A N 1
ATOM 1460 C CA . LEU A 1 197 ? 2.557 -24.759 -0.476 1.00 120.15 197 LEU A CA 1
ATOM 1461 C C . LEU A 1 197 ? 3.227 -25.765 0.451 1.00 124.27 197 LEU A C 1
ATOM 1462 O O . LEU A 1 197 ? 2.544 -26.405 1.259 1.00 131.24 197 LEU A O 1
ATOM 1467 N N . PHE A 1 198 ? 4.536 -25.940 0.349 1.00 126.09 198 PHE A N 1
ATOM 1468 C CA . PHE A 1 198 ? 5.200 -26.912 1.201 1.00 129.27 198 PHE A CA 1
ATOM 1469 C C . PHE A 1 198 ? 5.718 -26.230 2.474 1.00 135.08 198 PHE A C 1
ATOM 1470 O O . PHE A 1 198 ? 6.690 -25.465 2.444 1.00 135.37 198 PHE A O 1
#

Secondary structure (DSSP, 8-state):
-HHHHHHHHHHTS-HHHHHHHHHHHHHHHHHHHTT-HHHHHHHHHHHHHHHHHHHHTT---GGGHHHHHHHHHHHHHHHHHHHHH-HHHHHHHHHHHHHHHHHHHHTT-HHHHHHHHHHHHHHHHHHTT-HHHHHHHHHHHHHHHHHHHHHTGGG-HHHHHHHHHHHHTHHHHHHHHIIIIIHHHHHHHHHHHHHH-

Solvent-accessible surface area: 9528 Å² total; per-residue (Å²): 100,65,63,120,109,0,88,63,8,0,64,76,19,85,131,81,35,21,48,118,3,59,79,67,4,48,52,11,1,105,45,0,23,88,83,34,37,142,43,0,12,63,40,1,33,40,30,14,114,106,36,36,104,40,50,34,125,61,74,60,60,74,99,34,35,106,74,34,77,42,33,56,14,10,15,35,2,0,4,15,0,0,0,50,104,20,152,136,5,5,114,38,0,11,61,38,9,86,73,8,2,116,59,3,96,149,127,52,15,72,31,21,0,68,6,27,42,25,30,9,79,0,0,80,88,3,52,83,45,53,28,34,10,1,3,6,10,15,3,3,8,25,37,17,80,11,66,16,20,27,121,33,11,103,150,34,93,141,76,5,63,69,14,130,83,31,26,92,42,22,28,106,21,0,0,125,61,6,3,49,55,32,7,65,89,18,66,100,0,15,63,86,0,54,77,101,88

Sequence (197 aa):
TPEEEARAAVDSFPEALRQRAWDLNVKSAEKLAKYGIEKVTELALKLLKEIFEKYVEGKITREDLPEVVKKILVLLSLVKATAIYSKEGLEKILELLKEIAKELRERGETLLAEAIDYLIEALEKLHKGDADGYLTLLTIALYLYFKHIVENGARDPELAAAVRPLVEGGYEAVARYYFEVFAPKLEEGTEEAVKLF

Radius of gyration: 15.93 Å; Cα contacts (8 Å, |Δi|>4): 238; chains: 1; bounding box: 39×34×42 Å